Protein AF-A0A2M8NTF4-F1 (afdb_monomer)

Nearest PDB structures (foldseek):
  1q1z-assembly1_A  TM=7.539E-01  e=1.081E-11  Homo sapiens
  1aqy-assembly1_B  TM=7.525E-01  e=2.991E-11  Mus musculus
  1q22-assembly1_A  TM=7.266E-01  e=3.706E-11  Homo sapiens
  1efh-assembly1_A  TM=7.419E-01  e=2.416E-10  Homo sapiens
  1x8j-assembly1_A  TM=7.576E-01  e=1.850E-09  Spodoptera frugiperda

Radius of gyration: 22.03 Å; Cα contacts (8 Å, |Δi|>4): 361; chains: 1; bounding box: 62×45×60 Å

Structure (mmCIF, N/CA/C/O backbone):
data_AF-A0A2M8NTF4-F1
#
_entry.id   AF-A0A2M8NTF4-F1
#
loop_
_atom_site.group_PDB
_atom_site.id
_atom_site.type_symbol
_atom_site.label_atom_id
_atom_site.label_alt_id
_atom_site.label_comp_id
_atom_site.label_asym_id
_atom_site.label_entity_id
_atom_site.label_seq_id
_atom_site.pdbx_PDB_ins_code
_atom_site.Cartn_x
_atom_site.Cartn_y
_atom_site.Cartn_z
_atom_site.occupancy
_atom_site.B_iso_or_equiv
_atom_site.auth_seq_id
_atom_site.auth_comp_id
_atom_site.auth_asym_id
_atom_site.auth_atom_id
_atom_site.pdbx_PDB_model_num
ATOM 1 N N . MET A 1 1 ? 25.959 -23.981 35.519 1.00 35.56 1 MET A N 1
ATOM 2 C CA . MET A 1 1 ? 26.984 -24.874 34.927 1.00 35.56 1 MET A CA 1
ATOM 3 C C . MET A 1 1 ? 26.715 -25.180 33.443 1.00 35.56 1 MET A C 1
ATOM 5 O O . MET A 1 1 ? 27.548 -24.825 32.620 1.00 35.56 1 MET A O 1
ATOM 9 N N . PHE A 1 2 ? 25.535 -25.688 33.054 1.00 25.62 2 PHE A N 1
ATOM 10 C CA . PHE A 1 2 ? 25.173 -25.961 31.643 1.00 25.62 2 PHE A CA 1
ATOM 11 C C . PHE A 1 2 ? 25.248 -24.752 30.686 1.00 25.62 2 PHE A C 1
ATOM 13 O O . PHE A 1 2 ? 25.771 -24.867 29.583 1.00 25.62 2 PHE A O 1
ATOM 20 N N . LYS A 1 3 ? 24.796 -23.564 31.115 1.00 31.61 3 LYS A N 1
ATOM 21 C CA . LYS A 1 3 ? 24.832 -22.328 30.301 1.00 31.61 3 LYS A CA 1
ATOM 22 C C . LYS A 1 3 ? 26.265 -21.858 29.990 1.00 31.61 3 LYS A C 1
ATOM 24 O O . LYS A 1 3 ? 26.528 -21.337 28.914 1.00 31.61 3 LYS A O 1
ATOM 29 N N . TYR A 1 4 ? 27.195 -22.102 30.915 1.00 32.00 4 TYR A N 1
ATOM 30 C CA . TYR A 1 4 ? 28.613 -21.760 30.771 1.00 32.00 4 TYR A CA 1
ATOM 31 C C . TYR A 1 4 ? 29.328 -22.710 29.799 1.00 32.00 4 TYR A C 1
ATOM 33 O O . TYR A 1 4 ? 30.056 -22.265 28.914 1.00 32.00 4 TYR A O 1
ATOM 41 N N . ILE A 1 5 ? 29.047 -24.013 29.907 1.00 31.34 5 ILE A N 1
ATOM 42 C CA . ILE A 1 5 ? 29.585 -25.046 29.010 1.00 31.34 5 ILE A CA 1
ATOM 43 C C . ILE A 1 5 ? 29.051 -24.855 27.581 1.00 31.34 5 ILE A C 1
ATOM 45 O O . ILE A 1 5 ? 29.833 -24.885 26.632 1.00 31.34 5 ILE A O 1
ATOM 49 N N . ARG A 1 6 ? 27.754 -24.545 27.428 1.00 35.12 6 ARG A N 1
ATOM 50 C CA . ARG A 1 6 ? 27.132 -24.220 26.133 1.00 35.12 6 ARG A CA 1
ATOM 51 C C . ARG A 1 6 ? 27.812 -23.032 25.450 1.00 35.12 6 ARG A C 1
ATOM 53 O O . ARG A 1 6 ? 28.152 -23.119 24.278 1.00 35.12 6 ARG A O 1
ATOM 60 N N . ASN A 1 7 ? 28.056 -21.947 26.184 1.00 38.88 7 ASN A N 1
ATOM 61 C CA . ASN A 1 7 ? 28.683 -20.751 25.618 1.00 38.88 7 ASN A CA 1
ATOM 62 C C . ASN A 1 7 ? 30.157 -20.977 25.250 1.00 38.88 7 ASN A C 1
ATOM 64 O O . ASN A 1 7 ? 30.610 -20.465 24.232 1.00 38.88 7 ASN A O 1
ATOM 68 N N . ARG A 1 8 ? 30.903 -21.789 26.013 1.00 39.19 8 ARG A N 1
ATOM 69 C CA . ARG A 1 8 ? 32.277 -22.167 25.638 1.00 39.19 8 ARG A CA 1
ATOM 70 C C . ARG A 1 8 ? 32.330 -23.038 24.385 1.00 39.19 8 ARG A C 1
ATOM 72 O O . ARG A 1 8 ? 33.204 -22.821 23.555 1.00 39.19 8 ARG A O 1
ATOM 79 N N . LEU A 1 9 ? 31.402 -23.984 24.239 1.00 35.78 9 LEU A N 1
ATOM 80 C CA . LEU A 1 9 ? 31.294 -24.826 23.044 1.00 35.78 9 LEU A CA 1
ATOM 81 C C . LEU A 1 9 ? 30.924 -24.009 21.807 1.00 35.78 9 LEU A C 1
ATOM 83 O O . LEU A 1 9 ? 31.570 -24.167 20.777 1.00 35.78 9 LEU A O 1
ATOM 87 N N . ILE A 1 10 ? 29.960 -23.090 21.928 1.00 39.97 10 ILE A N 1
ATOM 88 C CA . ILE A 1 10 ? 29.599 -22.158 20.850 1.00 39.97 10 ILE A CA 1
ATOM 89 C C . ILE A 1 10 ? 30.806 -21.299 20.468 1.00 39.97 10 ILE A C 1
ATOM 91 O O . ILE A 1 10 ? 31.150 -21.235 19.296 1.00 39.97 10 ILE A O 1
ATOM 95 N N . ASN A 1 11 ? 31.510 -20.710 21.437 1.00 41.34 11 ASN A N 1
ATOM 96 C CA . ASN A 1 11 ? 32.673 -19.871 21.142 1.00 41.34 11 ASN A CA 1
ATOM 97 C C . ASN A 1 11 ? 33.829 -20.668 20.515 1.00 41.34 11 ASN A C 1
ATOM 99 O O . ASN A 1 11 ? 34.485 -20.172 19.608 1.00 41.34 11 ASN A O 1
ATOM 103 N N . ALA A 1 12 ? 34.060 -21.913 20.940 1.00 39.06 12 ALA A N 1
ATOM 104 C CA . ALA A 1 12 ? 35.083 -22.779 20.352 1.00 39.06 12 ALA A CA 1
ATOM 105 C C . ALA A 1 12 ? 34.728 -23.230 18.922 1.00 39.06 12 ALA A C 1
ATOM 107 O O . ALA A 1 12 ? 35.606 -23.274 18.059 1.00 39.06 12 ALA A O 1
ATOM 108 N N . LEU A 1 13 ? 33.448 -23.528 18.664 1.00 40.00 13 LEU A N 1
ATOM 109 C CA . LEU A 1 13 ? 32.925 -23.823 17.327 1.00 40.00 13 LEU A CA 1
ATOM 110 C C . LEU A 1 13 ? 33.032 -22.600 16.414 1.00 40.00 13 LEU A C 1
ATOM 112 O O . LEU A 1 13 ? 33.540 -22.728 15.306 1.00 40.00 13 LEU A O 1
ATOM 116 N N . MET A 1 14 ? 32.656 -21.415 16.901 1.00 39.22 14 MET A N 1
ATOM 117 C CA . MET A 1 14 ? 32.752 -20.159 16.152 1.00 39.22 14 MET A CA 1
ATOM 118 C C . MET A 1 14 ? 34.205 -19.789 15.844 1.00 39.22 14 MET A C 1
ATOM 120 O O . MET A 1 14 ? 34.503 -19.441 14.709 1.00 39.22 14 MET A O 1
ATOM 124 N N . SER A 1 15 ? 35.141 -19.941 16.787 1.00 43.56 15 SER A N 1
ATOM 125 C CA . SER A 1 15 ? 36.564 -19.682 16.520 1.00 43.56 15 SER A CA 1
ATOM 126 C C . SER A 1 15 ? 37.157 -20.637 15.479 1.00 43.56 15 SER A C 1
ATOM 128 O O . SER A 1 15 ? 37.951 -20.207 14.644 1.00 43.56 15 SER A O 1
ATOM 130 N N . ARG A 1 16 ? 36.761 -21.920 15.479 1.00 42.94 16 ARG A N 1
ATOM 131 C CA . ARG A 1 16 ? 37.173 -22.881 14.438 1.00 42.94 16 ARG A CA 1
ATOM 132 C C . ARG A 1 16 ? 36.553 -22.566 13.077 1.00 42.94 16 ARG A C 1
ATOM 134 O O . ARG A 1 16 ? 37.252 -22.659 12.073 1.00 42.94 16 ARG A O 1
ATOM 141 N N . LEU A 1 17 ? 35.288 -22.146 13.051 1.00 43.56 17 LEU A N 1
ATOM 142 C CA . LEU A 1 17 ? 34.593 -21.721 11.835 1.00 43.56 17 LEU A CA 1
ATOM 143 C C . LEU A 1 17 ? 35.261 -20.473 11.230 1.00 43.56 17 LEU A C 1
ATOM 145 O O . LEU A 1 17 ? 35.574 -20.451 10.044 1.00 43.56 17 LEU A O 1
ATOM 149 N N . MET A 1 18 ? 35.583 -19.477 12.058 1.00 42.75 18 MET A N 1
ATOM 150 C CA . MET A 1 18 ? 36.261 -18.245 11.633 1.00 42.75 18 MET A CA 1
ATOM 151 C C . MET A 1 18 ? 37.675 -18.515 11.102 1.00 42.75 18 MET A C 1
ATOM 153 O O . MET A 1 18 ? 38.077 -17.921 10.108 1.00 42.75 18 MET A O 1
ATOM 157 N N . LEU A 1 19 ? 38.415 -19.459 11.697 1.00 47.25 19 LEU A N 1
ATOM 158 C CA . LEU A 1 19 ? 39.717 -19.894 11.175 1.00 47.25 19 LEU A CA 1
ATOM 159 C C . LEU A 1 19 ? 39.606 -20.590 9.809 1.00 47.25 19 LEU A C 1
ATOM 161 O O . LEU A 1 19 ? 40.499 -20.425 8.984 1.00 47.25 19 LEU A O 1
ATOM 165 N N . SER A 1 20 ? 38.517 -21.324 9.552 1.00 46.97 20 SER A N 1
ATOM 166 C CA . SER A 1 20 ? 38.272 -21.973 8.253 1.00 46.97 20 SER A CA 1
ATOM 167 C C . SER A 1 20 ? 37.793 -21.016 7.154 1.00 46.97 20 SER A C 1
ATOM 169 O O . SER A 1 20 ? 37.967 -21.307 5.977 1.00 46.97 20 SER A O 1
ATOM 171 N N . LEU A 1 21 ? 37.221 -19.868 7.534 1.00 44.69 21 LEU A N 1
ATOM 172 C CA . LEU A 1 21 ? 36.667 -18.863 6.615 1.00 44.69 21 LEU A CA 1
ATOM 173 C C . LEU A 1 21 ? 37.609 -17.687 6.355 1.00 44.69 21 LEU A C 1
ATOM 175 O O . LEU A 1 21 ? 37.403 -16.939 5.403 1.00 44.69 21 LEU A O 1
ATOM 179 N N . LYS A 1 22 ? 38.649 -17.531 7.178 1.00 49.78 22 LYS A N 1
ATOM 180 C CA . LYS A 1 22 ? 39.664 -16.487 7.027 1.00 49.78 22 LYS A CA 1
ATOM 181 C C . LYS A 1 22 ? 40.320 -16.460 5.633 1.00 49.78 22 LYS A C 1
ATOM 183 O O . LYS A 1 22 ? 40.404 -15.370 5.082 1.00 49.78 22 LYS A O 1
ATOM 188 N N . PRO A 1 23 ? 40.673 -17.603 5.005 1.00 47.22 23 PRO A N 1
ATOM 189 C CA . PRO A 1 23 ? 41.206 -17.599 3.640 1.00 47.22 23 PRO A CA 1
ATOM 190 C C . PRO A 1 23 ? 40.219 -17.003 2.625 1.00 47.22 23 PRO A C 1
ATOM 192 O O . PRO A 1 23 ? 40.599 -16.186 1.801 1.00 47.22 23 PRO A O 1
ATOM 195 N N . ILE A 1 24 ? 38.926 -17.318 2.759 1.00 48.09 24 ILE A N 1
ATOM 196 C CA . ILE A 1 24 ? 37.862 -16.801 1.883 1.00 48.09 24 ILE A CA 1
ATOM 197 C C . ILE A 1 24 ? 37.657 -15.292 2.098 1.00 48.09 24 ILE A C 1
ATOM 199 O O . ILE A 1 24 ? 37.406 -14.556 1.148 1.00 48.09 24 ILE A O 1
ATOM 203 N N . GLN A 1 25 ? 37.769 -14.803 3.337 1.00 50.75 25 GLN A N 1
ATOM 204 C CA . GLN A 1 25 ? 37.703 -13.366 3.632 1.00 50.75 25 GLN A CA 1
ATOM 205 C C . GLN A 1 25 ? 38.900 -12.593 3.074 1.00 50.75 25 GLN A C 1
ATOM 207 O O . GLN A 1 25 ? 38.715 -11.490 2.551 1.00 50.75 25 GLN A O 1
ATOM 212 N N . ASP A 1 26 ? 40.097 -13.164 3.176 1.00 51.88 26 ASP A N 1
ATOM 213 C CA . ASP A 1 26 ? 41.322 -12.568 2.649 1.00 51.88 26 ASP A CA 1
ATOM 214 C C . ASP A 1 26 ? 41.291 -12.556 1.102 1.00 51.88 26 ASP A C 1
ATOM 216 O O . ASP A 1 26 ? 41.628 -11.541 0.487 1.00 51.88 26 ASP A O 1
ATOM 220 N N . ASP A 1 27 ? 40.744 -13.603 0.471 1.00 49.78 27 ASP A N 1
ATOM 221 C CA . ASP A 1 27 ? 40.521 -13.682 -0.981 1.00 49.78 27 ASP A CA 1
ATOM 222 C C . ASP A 1 27 ? 39.458 -12.682 -1.469 1.00 49.78 27 ASP A C 1
ATOM 224 O O . ASP A 1 27 ? 39.686 -11.953 -2.430 1.00 49.78 27 ASP A O 1
ATOM 228 N N . ILE A 1 28 ? 38.318 -12.546 -0.782 1.00 48.94 28 ILE A N 1
ATOM 229 C CA . ILE A 1 28 ? 37.290 -11.545 -1.135 1.00 48.94 28 ILE A CA 1
ATOM 230 C C . ILE A 1 28 ? 37.827 -10.116 -0.966 1.00 48.94 28 ILE A C 1
ATOM 232 O O . ILE A 1 28 ? 37.495 -9.223 -1.749 1.00 48.94 28 ILE A O 1
ATOM 236 N N . SER A 1 29 ? 38.649 -9.883 0.058 1.00 52.41 29 SER A N 1
ATOM 237 C CA . SER A 1 29 ? 39.253 -8.572 0.311 1.00 52.41 29 SER A CA 1
ATOM 238 C C . SER A 1 29 ? 40.319 -8.230 -0.732 1.00 52.41 29 SER A C 1
ATOM 240 O O . SER A 1 29 ? 40.380 -7.081 -1.170 1.00 52.41 29 SER A O 1
ATOM 242 N N . SER A 1 30 ? 41.102 -9.215 -1.188 1.00 51.56 30 SER A N 1
ATOM 243 C CA . SER A 1 30 ? 42.078 -9.031 -2.269 1.00 51.56 30 SER A CA 1
ATOM 244 C C . SER A 1 30 ? 41.407 -8.826 -3.637 1.00 51.56 30 SER A C 1
ATOM 246 O O . SER A 1 30 ? 41.793 -7.918 -4.372 1.00 51.56 30 SER A O 1
ATOM 248 N N . LEU A 1 31 ? 40.324 -9.554 -3.933 1.00 45.16 31 LEU A N 1
ATOM 249 C CA . LEU A 1 31 ? 39.529 -9.393 -5.160 1.00 45.16 31 LEU A CA 1
ATOM 250 C C . LEU A 1 31 ? 38.829 -8.025 -5.239 1.00 45.16 31 LEU A C 1
ATOM 252 O O . LEU A 1 31 ? 38.760 -7.423 -6.310 1.00 45.16 31 LEU A O 1
ATOM 256 N N . LYS A 1 32 ? 38.361 -7.488 -4.102 1.00 48.78 32 LYS A N 1
ATOM 257 C CA . LYS A 1 32 ? 37.828 -6.115 -4.018 1.00 48.78 32 LYS A CA 1
ATOM 258 C C . LYS A 1 32 ? 38.906 -5.051 -4.229 1.00 48.78 32 LYS A C 1
ATOM 260 O O . LYS A 1 32 ? 38.627 -4.029 -4.851 1.00 48.78 32 LYS A O 1
ATOM 265 N N . ALA A 1 33 ? 40.114 -5.275 -3.710 1.00 52.03 33 ALA A N 1
ATOM 266 C CA . ALA A 1 33 ? 41.222 -4.330 -3.836 1.00 52.03 33 ALA A CA 1
ATOM 267 C C . ALA A 1 33 ? 41.738 -4.209 -5.283 1.00 52.03 33 ALA A C 1
ATOM 269 O O . ALA A 1 33 ? 42.180 -3.133 -5.678 1.00 52.03 33 ALA A O 1
ATOM 270 N N . ASN A 1 34 ? 41.617 -5.274 -6.084 1.00 44.81 34 ASN A N 1
ATOM 271 C CA . ASN A 1 34 ? 42.097 -5.317 -7.469 1.00 44.81 34 ASN A CA 1
ATOM 272 C C . ASN A 1 34 ? 41.058 -4.886 -8.529 1.00 44.81 34 ASN A C 1
ATOM 274 O O . ASN A 1 34 ? 41.343 -4.988 -9.717 1.00 44.81 34 ASN A O 1
ATOM 278 N N . GLN A 1 35 ? 39.868 -4.402 -8.139 1.00 49.84 35 GLN A N 1
ATOM 279 C CA . GLN A 1 35 ? 38.757 -4.039 -9.050 1.00 49.84 35 GLN A CA 1
ATOM 280 C C . GLN A 1 35 ? 38.282 -5.167 -9.996 1.00 49.84 35 GLN A C 1
ATOM 282 O O . GLN A 1 35 ? 37.538 -4.904 -10.940 1.00 49.84 35 GLN A O 1
ATOM 287 N N . GLU A 1 36 ? 38.659 -6.425 -9.752 1.00 45.41 36 GLU A N 1
ATOM 288 C CA . GLU A 1 36 ? 38.372 -7.535 -10.674 1.00 45.41 36 GLU A CA 1
ATOM 289 C C . GLU A 1 36 ? 36.915 -8.025 -10.612 1.00 45.41 36 GLU A C 1
ATOM 291 O O . GLU A 1 36 ? 36.443 -8.646 -11.563 1.00 45.41 36 GLU A O 1
ATOM 296 N N . LEU A 1 37 ? 36.175 -7.724 -9.535 1.00 44.34 37 LEU A N 1
ATOM 297 C CA . LEU A 1 37 ? 34.760 -8.085 -9.391 1.00 44.34 37 LEU A CA 1
ATOM 298 C C . LEU A 1 37 ? 33.938 -6.923 -8.819 1.00 44.34 37 LEU A C 1
ATOM 300 O O . LEU A 1 37 ? 34.262 -6.367 -7.766 1.00 44.34 37 LEU A O 1
ATOM 304 N N . ASN A 1 38 ? 32.836 -6.575 -9.487 1.00 51.84 38 ASN A N 1
ATOM 305 C CA . ASN A 1 38 ? 31.887 -5.582 -8.980 1.00 51.84 38 ASN A CA 1
ATOM 306 C C . ASN A 1 38 ? 30.981 -6.184 -7.880 1.00 51.84 38 ASN A C 1
ATOM 308 O O . ASN A 1 38 ? 30.892 -7.404 -7.716 1.00 51.84 38 ASN A O 1
ATOM 312 N N . GLN A 1 39 ? 30.292 -5.333 -7.105 1.00 46.09 39 GLN A N 1
ATOM 313 C CA . GLN A 1 39 ? 29.414 -5.780 -6.007 1.00 46.09 39 GLN A CA 1
ATOM 314 C C . GLN A 1 39 ? 28.398 -6.851 -6.442 1.00 46.09 39 GLN A C 1
ATOM 316 O O . GLN A 1 39 ? 28.094 -7.749 -5.660 1.00 46.09 39 GLN A O 1
ATOM 321 N N . ILE A 1 40 ? 27.913 -6.789 -7.685 1.00 43.91 40 ILE A N 1
ATOM 322 C CA . ILE A 1 40 ? 26.926 -7.725 -8.233 1.00 43.91 40 ILE A CA 1
ATOM 323 C C . ILE A 1 40 ? 27.540 -9.118 -8.415 1.00 43.91 40 ILE A C 1
ATOM 325 O O . ILE A 1 40 ? 26.928 -10.109 -8.022 1.00 43.91 40 ILE A O 1
ATOM 329 N N . GLN A 1 41 ? 28.766 -9.206 -8.930 1.00 45.47 41 GLN A N 1
ATOM 330 C CA . GLN A 1 41 ? 29.467 -10.481 -9.095 1.00 45.47 41 GLN A CA 1
ATOM 331 C C . GLN A 1 41 ? 29.812 -11.121 -7.744 1.00 45.47 41 GLN A C 1
ATOM 333 O O . GLN A 1 41 ? 29.691 -12.332 -7.588 1.00 45.47 41 GLN A O 1
ATOM 338 N N . ILE A 1 42 ? 30.151 -10.312 -6.735 1.00 48.56 42 ILE A N 1
ATOM 339 C CA . ILE A 1 42 ? 30.371 -10.790 -5.361 1.00 48.56 42 ILE A CA 1
ATOM 340 C C . ILE A 1 42 ? 29.069 -11.343 -4.764 1.00 4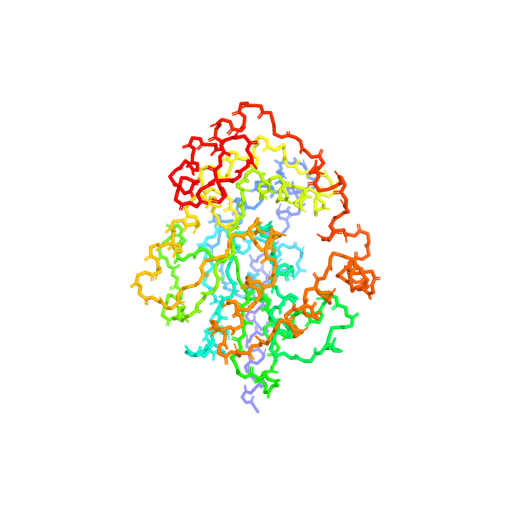8.56 42 ILE A C 1
ATOM 342 O O . ILE A 1 42 ? 29.086 -12.400 -4.138 1.00 48.56 42 ILE A O 1
ATOM 346 N N . ILE A 1 43 ? 27.933 -10.676 -4.991 1.00 46.25 43 ILE A N 1
ATOM 347 C CA . ILE A 1 43 ? 26.614 -11.149 -4.542 1.00 46.25 43 ILE A CA 1
ATOM 348 C C . ILE A 1 43 ? 26.242 -12.471 -5.226 1.00 46.25 43 ILE A C 1
ATOM 350 O O . ILE A 1 43 ? 25.810 -13.396 -4.542 1.00 46.25 43 ILE A O 1
ATOM 354 N N . GLN A 1 44 ? 26.468 -12.602 -6.535 1.00 44.50 44 GLN A N 1
ATOM 355 C CA . GLN A 1 44 ? 26.221 -13.846 -7.277 1.00 44.50 44 GLN A CA 1
ATOM 356 C C . GLN A 1 44 ? 27.105 -15.001 -6.785 1.00 44.50 44 GLN A C 1
ATOM 358 O O . GLN A 1 44 ? 26.636 -16.130 -6.644 1.00 44.50 44 GLN A O 1
ATOM 363 N N . MET A 1 45 ? 28.368 -14.716 -6.455 1.00 46.44 45 MET A N 1
ATOM 364 C CA . MET A 1 45 ? 29.286 -15.705 -5.888 1.00 46.44 45 MET A CA 1
ATOM 365 C C . MET A 1 45 ? 28.834 -16.150 -4.489 1.00 46.44 45 MET A C 1
ATOM 367 O O . MET A 1 45 ? 28.789 -17.342 -4.198 1.00 46.44 45 MET A O 1
ATOM 371 N N . LEU A 1 46 ? 28.411 -15.206 -3.641 1.00 47.75 46 LEU A N 1
ATOM 372 C CA . LEU A 1 46 ? 27.862 -15.497 -2.312 1.00 47.75 46 LEU A CA 1
ATOM 373 C C . LEU A 1 46 ? 26.536 -16.276 -2.382 1.00 47.75 46 LEU A C 1
ATOM 375 O O . LEU A 1 46 ? 26.301 -17.139 -1.538 1.00 47.75 46 LEU A O 1
ATOM 379 N N . GLN A 1 47 ? 25.699 -16.028 -3.394 1.00 47.88 47 GLN A N 1
ATOM 380 C CA . GLN A 1 47 ? 24.481 -16.803 -3.662 1.00 47.88 47 GLN A CA 1
ATOM 381 C C . GLN A 1 47 ? 24.805 -18.253 -4.039 1.00 47.88 47 GLN A C 1
ATOM 383 O O . GLN A 1 47 ? 24.230 -19.165 -3.450 1.00 47.88 47 GLN A O 1
ATOM 388 N N . ALA A 1 48 ? 25.774 -18.479 -4.931 1.00 45.53 48 ALA A N 1
ATOM 389 C CA . ALA A 1 48 ? 26.223 -19.827 -5.295 1.00 45.53 48 ALA A CA 1
ATOM 390 C C . ALA A 1 48 ? 26.843 -20.591 -4.106 1.00 45.53 48 ALA A C 1
ATOM 392 O O . ALA A 1 48 ? 26.771 -21.814 -4.037 1.00 45.53 48 ALA A O 1
ATOM 393 N N . MET A 1 49 ? 27.425 -19.871 -3.142 1.00 42.00 49 MET A N 1
ATOM 394 C CA . MET A 1 49 ? 27.994 -20.454 -1.923 1.00 42.00 49 MET A CA 1
ATOM 395 C C . MET A 1 49 ? 26.972 -20.638 -0.790 1.00 42.00 49 MET A C 1
ATOM 397 O O . MET A 1 49 ? 27.273 -21.330 0.182 1.00 42.00 49 MET A O 1
ATOM 401 N N . SER A 1 50 ? 25.775 -20.046 -0.885 1.00 45.19 50 SER A N 1
ATOM 402 C CA . SER A 1 50 ? 24.771 -20.057 0.192 1.00 45.19 50 SER A CA 1
ATOM 403 C C . SER A 1 50 ? 24.241 -21.457 0.529 1.00 45.19 50 SER A C 1
ATOM 405 O O . SER A 1 50 ? 23.901 -21.709 1.682 1.00 45.19 50 SER A O 1
ATOM 407 N N . GLU A 1 51 ? 24.300 -22.399 -0.418 1.00 39.84 51 GLU A N 1
ATOM 408 C CA . GLU A 1 51 ? 23.979 -23.819 -0.201 1.00 39.84 51 GLU A CA 1
ATOM 409 C C . GLU A 1 51 ? 24.982 -24.538 0.726 1.00 39.84 51 GLU A C 1
ATOM 411 O O . GLU A 1 51 ? 24.687 -25.604 1.265 1.00 39.84 51 GLU A O 1
ATOM 416 N N . TYR A 1 52 ? 26.159 -23.943 0.959 1.00 39.97 52 TYR A N 1
ATOM 417 C CA . TYR A 1 52 ? 27.262 -24.537 1.722 1.00 39.97 52 TYR A CA 1
ATOM 418 C C . TYR A 1 52 ? 27.578 -23.795 3.034 1.00 39.97 52 TYR A C 1
ATOM 420 O O . TYR A 1 52 ? 28.476 -24.207 3.774 1.00 39.97 52 TYR A O 1
ATOM 428 N N . ILE A 1 53 ? 26.864 -22.706 3.352 1.00 43.25 53 ILE A N 1
ATOM 429 C CA . ILE A 1 53 ? 27.158 -21.837 4.503 1.00 43.25 53 ILE A CA 1
ATOM 430 C C . ILE A 1 53 ? 26.142 -22.050 5.635 1.00 43.25 53 ILE A C 1
ATOM 432 O O . ILE A 1 53 ? 24.931 -21.973 5.458 1.00 43.25 53 ILE A O 1
ATOM 436 N N . HIS A 1 54 ? 26.650 -22.267 6.851 1.00 43.00 54 HIS A N 1
ATOM 437 C CA . HIS A 1 54 ? 25.834 -22.457 8.051 1.00 43.00 54 HIS A CA 1
ATOM 438 C C . HIS A 1 54 ? 25.010 -21.185 8.397 1.00 43.00 54 HIS A C 1
ATOM 440 O O . HIS A 1 54 ? 25.587 -20.092 8.431 1.00 43.00 54 HIS A O 1
ATOM 446 N N . PRO A 1 55 ? 23.718 -21.293 8.784 1.00 42.16 55 PRO A N 1
ATOM 447 C CA . PRO A 1 55 ? 22.793 -20.161 9.009 1.00 42.16 55 PRO A CA 1
ATOM 448 C C . PRO A 1 55 ? 23.280 -19.044 9.948 1.00 42.16 55 PRO A C 1
ATOM 450 O O . PRO A 1 55 ? 22.850 -17.899 9.860 1.00 42.16 55 PRO A O 1
ATOM 453 N N . ALA A 1 56 ? 24.203 -19.355 10.857 1.00 38.78 56 ALA A N 1
ATOM 454 C CA . ALA A 1 56 ? 24.773 -18.388 11.795 1.00 38.78 56 ALA A CA 1
ATOM 455 C C . ALA A 1 56 ? 25.714 -17.352 11.140 1.00 38.78 56 ALA A C 1
ATOM 457 O O . ALA A 1 56 ? 25.874 -16.261 11.683 1.00 38.78 56 ALA A O 1
ATOM 458 N N . LEU A 1 57 ? 26.320 -17.669 9.988 1.00 38.69 57 LEU A N 1
ATOM 459 C CA . LEU A 1 57 ? 27.178 -16.742 9.236 1.00 38.69 57 LEU A CA 1
ATOM 460 C C . LEU A 1 57 ? 26.362 -15.759 8.396 1.00 38.69 57 LEU A C 1
ATOM 462 O O . LEU A 1 57 ? 26.743 -14.597 8.284 1.00 38.69 57 LEU A O 1
ATOM 466 N N . LEU A 1 58 ? 25.202 -16.190 7.890 1.00 40.56 58 LEU A N 1
ATOM 467 C CA . LEU A 1 58 ? 24.248 -15.346 7.160 1.00 40.56 58 LEU A CA 1
ATOM 468 C C . LEU A 1 58 ? 23.828 -14.110 7.978 1.00 40.56 58 LEU A C 1
ATOM 470 O O . LEU A 1 58 ? 23.769 -13.009 7.438 1.00 40.56 58 LEU A O 1
ATOM 474 N N . ASN A 1 59 ? 23.663 -14.253 9.297 1.00 39.44 59 ASN A N 1
ATOM 475 C CA . ASN A 1 59 ? 23.332 -13.136 10.191 1.00 39.44 59 ASN A CA 1
ATOM 476 C C . ASN A 1 59 ? 24.468 -12.113 10.384 1.00 39.44 59 ASN A C 1
ATOM 478 O O . ASN A 1 59 ? 24.193 -10.957 10.702 1.00 39.44 59 ASN A O 1
ATOM 482 N N . GLN A 1 60 ? 25.739 -12.492 10.202 1.00 37.62 60 GLN A N 1
ATOM 483 C CA . GLN A 1 60 ? 26.847 -11.530 10.266 1.00 37.62 60 GLN A CA 1
ATOM 484 C C . GLN A 1 60 ? 26.952 -10.677 8.994 1.00 37.62 60 GLN A C 1
ATOM 486 O O . GLN A 1 60 ? 27.362 -9.521 9.089 1.00 37.62 60 GLN A O 1
ATOM 491 N N . PHE A 1 61 ? 26.526 -11.192 7.835 1.00 36.78 61 PHE A N 1
ATOM 492 C CA . PHE A 1 61 ? 26.477 -10.420 6.589 1.00 36.78 61 PHE A CA 1
ATOM 493 C C . PHE A 1 61 ? 25.383 -9.340 6.612 1.00 36.78 61 PHE A C 1
ATOM 495 O O . PHE A 1 61 ? 25.615 -8.232 6.128 1.00 36.78 61 PHE A O 1
ATOM 502 N N . SER A 1 62 ? 24.244 -9.598 7.264 1.00 37.34 62 SER A N 1
ATOM 503 C CA . SER A 1 62 ? 23.173 -8.605 7.456 1.00 37.34 62 SER A CA 1
ATOM 504 C C . SER A 1 62 ? 23.641 -7.350 8.210 1.00 37.34 62 SER A C 1
ATOM 506 O O . SER A 1 62 ? 23.213 -6.244 7.888 1.00 37.34 62 SER A O 1
ATOM 508 N N . ASN A 1 63 ? 24.591 -7.494 9.143 1.00 35.66 63 ASN A N 1
ATOM 509 C CA . ASN A 1 63 ? 25.142 -6.384 9.933 1.00 35.66 63 ASN A CA 1
ATOM 510 C C . ASN A 1 63 ? 26.155 -5.503 9.173 1.00 35.66 63 ASN A C 1
ATOM 512 O O . ASN A 1 63 ? 26.563 -4.469 9.696 1.00 35.66 63 ASN A O 1
ATOM 516 N N . MET A 1 64 ? 26.557 -5.873 7.950 1.00 33.72 64 MET A N 1
ATOM 517 C CA . MET A 1 64 ? 27.471 -5.087 7.102 1.00 33.72 64 MET A CA 1
ATOM 518 C C . MET A 1 64 ? 26.741 -4.198 6.076 1.00 33.72 64 MET A C 1
ATOM 520 O O . MET A 1 64 ? 27.337 -3.781 5.088 1.00 33.72 64 MET A O 1
ATOM 524 N N . GLY A 1 65 ? 25.445 -3.925 6.271 1.00 33.19 65 GLY A N 1
ATOM 525 C CA . GLY A 1 65 ? 24.641 -3.129 5.331 1.00 33.19 65 GLY A CA 1
ATOM 526 C C . GLY A 1 65 ? 24.104 -3.918 4.129 1.00 33.19 65 GLY A C 1
ATOM 527 O O . GLY A 1 65 ? 23.483 -3.340 3.243 1.00 33.19 65 GLY A O 1
ATOM 528 N N . LEU A 1 66 ? 24.274 -5.245 4.116 1.00 34.53 66 LEU A N 1
ATOM 529 C CA . LEU A 1 66 ? 23.732 -6.157 3.098 1.00 34.53 66 LEU A CA 1
ATOM 530 C C . LEU A 1 66 ? 22.339 -6.708 3.458 1.00 34.53 66 LEU A C 1
ATOM 532 O O . LEU A 1 66 ? 21.868 -7.646 2.822 1.00 34.53 66 LEU A O 1
ATOM 536 N N . GLY A 1 67 ? 21.648 -6.127 4.446 1.00 33.94 67 GLY A N 1
ATOM 537 C CA . GLY A 1 67 ? 20.323 -6.574 4.908 1.00 33.94 67 GLY A CA 1
ATOM 538 C C . GLY A 1 67 ? 19.223 -6.609 3.833 1.00 33.94 67 GLY A C 1
ATOM 539 O O . GLY A 1 67 ? 18.199 -7.244 4.040 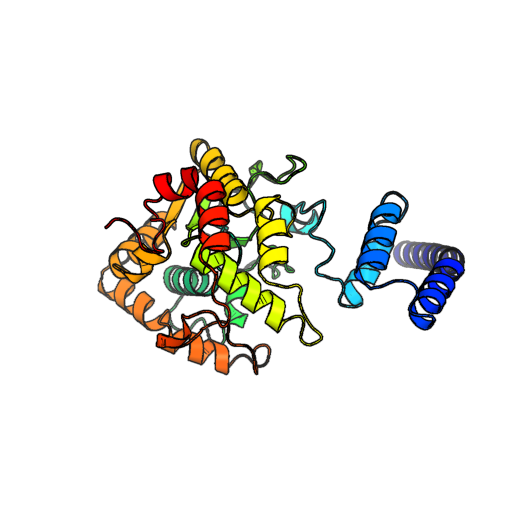1.00 33.94 67 GLY A O 1
ATOM 540 N N . LYS A 1 68 ? 19.439 -6.002 2.657 1.00 37.84 68 LYS A N 1
ATOM 541 C CA . LYS A 1 68 ? 18.531 -6.113 1.499 1.00 37.84 68 LYS A CA 1
ATOM 542 C C . LYS A 1 68 ? 18.717 -7.402 0.677 1.00 37.84 68 LYS A C 1
ATOM 544 O O . LYS A 1 68 ? 17.826 -7.768 -0.083 1.00 37.84 68 LYS A O 1
ATOM 549 N N . ALA A 1 69 ? 19.835 -8.118 0.831 1.00 32.69 69 ALA A N 1
ATOM 550 C CA . ALA A 1 69 ? 20.149 -9.321 0.048 1.00 32.69 69 ALA A CA 1
ATOM 551 C C . ALA A 1 69 ? 19.376 -10.580 0.494 1.00 32.69 69 ALA A C 1
ATOM 553 O O . ALA A 1 69 ? 19.417 -11.597 -0.195 1.00 32.69 69 ALA A O 1
ATOM 554 N N . GLN A 1 70 ? 18.638 -10.518 1.609 1.00 36.84 70 GLN A N 1
ATOM 555 C CA . GLN A 1 70 ? 17.834 -11.639 2.114 1.00 36.84 70 GLN A CA 1
ATOM 556 C C . GLN A 1 70 ? 16.568 -11.925 1.283 1.00 36.84 70 GLN A C 1
ATOM 558 O O . GLN A 1 70 ? 15.946 -12.965 1.460 1.00 36.84 70 GLN A O 1
ATOM 563 N N . HIS A 1 71 ? 16.192 -11.053 0.343 1.00 42.38 71 HIS A N 1
ATOM 564 C CA . HIS A 1 71 ? 14.894 -11.138 -0.336 1.00 42.38 71 HIS A CA 1
ATOM 565 C C . HIS A 1 71 ? 14.909 -11.802 -1.726 1.00 42.38 71 HIS A C 1
ATOM 567 O O . HIS A 1 71 ? 13.885 -11.814 -2.397 1.00 42.38 71 HIS A O 1
ATOM 573 N N . MET A 1 72 ? 16.027 -12.376 -2.185 1.00 33.12 72 MET A N 1
ATOM 574 C CA . MET A 1 72 ? 16.123 -12.964 -3.538 1.00 33.12 72 MET A CA 1
ATOM 575 C C . MET A 1 72 ? 16.136 -14.501 -3.580 1.00 33.12 72 MET A C 1
ATOM 577 O O . MET A 1 72 ? 16.782 -15.089 -4.444 1.00 33.12 72 MET A O 1
ATOM 581 N N . GLY A 1 73 ? 15.400 -15.176 -2.693 1.00 32.62 73 GLY A N 1
ATOM 582 C CA . GLY A 1 73 ? 15.265 -16.6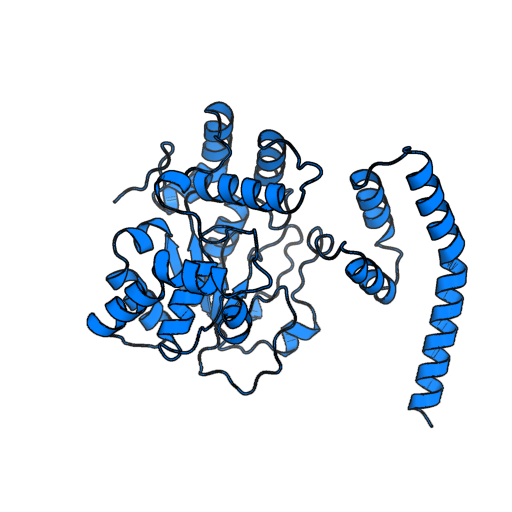35 -2.801 1.00 32.62 73 GLY A CA 1
ATOM 583 C C . GLY A 1 73 ? 14.331 -17.296 -1.798 1.00 32.62 73 GLY A C 1
ATOM 584 O O . GLY A 1 73 ? 13.641 -18.239 -2.161 1.00 32.62 73 GLY A O 1
ATOM 585 N N . GLU A 1 74 ? 14.243 -16.775 -0.577 1.00 35.88 74 GLU A N 1
ATOM 586 C CA . GLU A 1 74 ? 13.341 -17.296 0.449 1.00 35.88 74 GLU A CA 1
ATOM 587 C C . GLU A 1 74 ? 12.917 -16.159 1.377 1.00 35.88 74 GLU A C 1
ATOM 589 O O . GLU A 1 74 ? 13.580 -15.878 2.370 1.00 35.88 74 GLU A O 1
ATOM 594 N N . VAL A 1 75 ? 11.782 -15.515 1.099 1.00 41.44 75 VAL A N 1
ATOM 595 C CA . VAL A 1 75 ? 11.079 -14.797 2.169 1.00 41.44 75 VAL A CA 1
ATOM 596 C C . VAL A 1 75 ? 10.045 -15.737 2.765 1.00 41.44 75 VAL A C 1
ATOM 598 O O . VAL A 1 75 ? 8.841 -15.681 2.523 1.00 41.44 75 VAL A O 1
ATOM 601 N N . VAL A 1 76 ? 10.557 -16.668 3.560 1.00 46.41 76 VAL A N 1
ATOM 602 C CA . VAL A 1 76 ? 9.774 -17.274 4.628 1.00 46.41 76 VAL A CA 1
ATOM 603 C C . VAL A 1 76 ? 9.728 -16.194 5.703 1.00 46.41 76 VAL A C 1
ATOM 605 O O . VAL A 1 76 ? 10.788 -15.811 6.195 1.00 46.41 76 VAL A O 1
ATOM 608 N N . ILE A 1 77 ? 8.539 -15.667 6.046 1.00 50.59 77 ILE A N 1
ATOM 609 C CA . ILE A 1 77 ? 8.336 -14.902 7.296 1.00 50.59 77 ILE A CA 1
ATOM 610 C C . ILE A 1 77 ? 9.209 -15.585 8.342 1.00 50.59 77 ILE A C 1
ATOM 612 O O . ILE A 1 77 ? 8.992 -16.779 8.570 1.00 50.59 77 ILE A O 1
ATOM 616 N N . SER A 1 78 ? 10.228 -14.892 8.873 1.00 47.97 78 SER A N 1
ATOM 617 C CA . SER A 1 78 ? 11.232 -15.528 9.733 1.00 47.97 78 SER A CA 1
ATOM 618 C C . SER A 1 78 ? 10.526 -16.473 10.705 1.00 47.97 78 SER A C 1
ATOM 620 O O . SER A 1 78 ? 9.496 -16.085 11.267 1.00 47.97 78 SER A O 1
ATOM 622 N N . PRO A 1 79 ? 11.016 -17.701 10.940 1.00 48.12 79 PRO A N 1
ATOM 623 C CA . PRO A 1 79 ? 10.368 -18.640 11.858 1.00 48.12 79 PRO A CA 1
ATOM 624 C C . PRO A 1 79 ? 10.078 -18.048 13.251 1.00 48.12 79 PRO A C 1
ATOM 626 O O . PRO A 1 79 ? 9.212 -18.540 13.974 1.00 48.12 79 PRO A O 1
ATOM 629 N N . ASN A 1 80 ? 10.786 -16.977 13.627 1.00 49.69 80 ASN A N 1
ATOM 630 C CA . ASN A 1 80 ? 10.540 -16.198 14.840 1.00 49.69 80 ASN A CA 1
ATOM 631 C C . ASN A 1 80 ? 9.295 -15.295 14.763 1.00 49.69 80 ASN A C 1
ATOM 633 O O . ASN A 1 80 ? 8.648 -15.087 15.788 1.00 49.69 80 ASN A O 1
ATOM 637 N N . TYR A 1 81 ? 8.944 -14.787 13.582 1.00 58.03 81 TYR A N 1
ATOM 638 C CA . TYR A 1 81 ? 7.753 -13.973 13.329 1.00 58.03 81 TYR A CA 1
ATOM 639 C C . TYR A 1 81 ? 6.502 -14.844 13.185 1.00 58.03 81 TYR A C 1
ATOM 641 O O . TYR A 1 81 ? 5.476 -14.511 13.766 1.00 58.03 81 TYR A O 1
ATOM 649 N N . ALA A 1 82 ? 6.586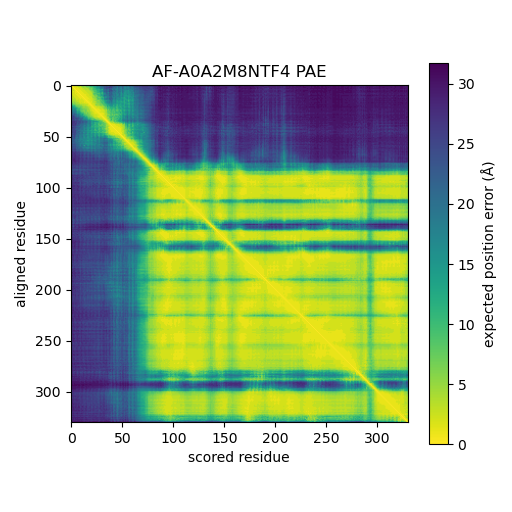 -16.009 12.526 1.00 59.50 82 ALA A N 1
ATOM 650 C CA . ALA A 1 82 ? 5.443 -16.924 12.373 1.00 59.50 82 ALA A CA 1
ATOM 651 C C . ALA A 1 82 ? 4.836 -17.363 13.721 1.00 59.50 82 ALA A C 1
ATOM 653 O O . ALA A 1 82 ? 3.630 -17.559 13.827 1.00 59.50 82 ALA A O 1
ATOM 654 N N . LYS A 1 83 ? 5.664 -17.461 14.771 1.00 61.91 83 LYS A N 1
ATOM 655 C CA . LYS A 1 83 ? 5.229 -17.781 16.143 1.00 61.91 83 LYS A CA 1
ATOM 656 C C . LYS A 1 83 ? 4.501 -16.636 16.857 1.00 61.91 83 LYS A C 1
ATOM 658 O O . LYS A 1 83 ? 3.912 -16.875 17.904 1.00 61.91 83 LYS A O 1
ATOM 663 N N . GLN A 1 84 ? 4.589 -15.412 16.339 1.00 70.00 84 GLN A N 1
ATOM 664 C CA . GLN A 1 84 ? 3.976 -14.207 16.912 1.00 70.00 84 GLN A CA 1
ATOM 665 C C . GLN A 1 84 ? 2.701 -13.785 16.170 1.00 70.00 84 GLN A C 1
ATOM 667 O O . GLN A 1 84 ? 1.995 -12.889 16.639 1.00 70.00 84 GLN A O 1
ATOM 672 N N . LEU A 1 85 ? 2.412 -14.412 15.026 1.00 77.38 85 LEU A N 1
ATOM 673 C CA . LEU A 1 85 ? 1.209 -14.174 14.237 1.00 77.38 85 LEU A CA 1
ATOM 674 C C . LEU A 1 85 ? -0.001 -14.856 14.883 1.00 77.38 85 LEU A C 1
ATOM 676 O O . LEU A 1 85 ? 0.086 -15.984 15.369 1.00 77.38 85 LEU A O 1
ATOM 680 N N . HIS A 1 86 ? -1.125 -14.150 14.888 1.00 79.31 86 HIS A N 1
ATOM 681 C CA . HIS A 1 86 ? -2.401 -14.606 15.418 1.00 79.31 86 HIS A CA 1
ATOM 682 C C . HIS A 1 86 ? -3.369 -14.885 14.259 1.00 79.31 86 HIS A C 1
ATOM 684 O O . HIS A 1 86 ? -3.357 -14.147 13.274 1.00 79.31 86 HIS A O 1
ATOM 690 N N . PRO A 1 87 ? -4.250 -15.897 14.359 1.00 81.31 87 PRO A N 1
ATOM 691 C CA . PRO A 1 87 ? -5.254 -16.172 13.324 1.00 81.31 87 PRO A CA 1
ATOM 692 C C . PRO A 1 87 ? -6.188 -14.998 12.989 1.00 81.31 87 PRO A C 1
ATOM 694 O O . PRO A 1 87 ? -6.728 -14.959 11.885 1.00 81.31 87 PRO A O 1
ATOM 697 N N . ASP A 1 88 ? -6.356 -14.065 13.932 1.00 85.00 88 ASP A N 1
ATOM 698 C CA . ASP A 1 88 ? -7.208 -12.871 13.807 1.00 85.00 88 ASP A CA 1
ATOM 699 C C . ASP A 1 88 ? -6.460 -11.632 13.284 1.00 85.00 88 ASP A C 1
ATOM 701 O O . ASP A 1 88 ? -7.055 -10.558 13.161 1.00 85.00 88 ASP A O 1
ATOM 705 N N . ASP A 1 89 ? -5.160 -11.756 12.991 1.00 88.19 89 ASP A N 1
ATOM 706 C CA . ASP A 1 89 ? -4.395 -10.663 12.397 1.00 88.19 89 ASP A CA 1
ATOM 707 C C . ASP A 1 89 ? -4.962 -10.284 11.027 1.00 88.19 89 ASP A C 1
ATOM 709 O O . ASP A 1 89 ? -5.358 -11.129 10.218 1.00 88.19 89 ASP A O 1
ATOM 713 N N . VAL A 1 90 ? -4.940 -8.984 10.744 1.00 93.56 90 VAL A N 1
ATOM 714 C CA . VAL A 1 90 ? -5.250 -8.451 9.421 1.00 93.56 90 VAL A CA 1
ATOM 715 C C . VAL A 1 90 ? -3.958 -8.029 8.748 1.00 93.56 90 VAL A C 1
ATOM 717 O O . VAL A 1 90 ? -3.156 -7.304 9.328 1.00 93.56 90 VAL A O 1
ATOM 720 N N . PHE A 1 91 ? -3.758 -8.420 7.496 1.00 93.56 91 PHE A N 1
ATOM 721 C CA . PHE A 1 91 ? -2.554 -8.034 6.767 1.00 93.56 91 PHE A CA 1
ATOM 722 C C . PHE A 1 91 ? -2.833 -6.860 5.834 1.00 93.56 91 PHE A C 1
ATOM 724 O O . PHE A 1 91 ? -3.730 -6.923 4.996 1.00 93.56 91 PHE A O 1
ATOM 731 N N . LEU A 1 92 ? -2.057 -5.787 5.963 1.00 96.75 92 LEU A N 1
ATOM 732 C CA . LEU A 1 92 ? -1.981 -4.733 4.960 1.00 96.75 92 LEU A CA 1
ATOM 733 C C . LEU A 1 92 ? -0.927 -5.134 3.929 1.00 96.75 92 LEU A C 1
ATOM 735 O O . LEU A 1 92 ? 0.268 -5.155 4.223 1.00 96.75 92 LEU A O 1
ATOM 739 N N . VAL A 1 93 ? -1.361 -5.424 2.711 1.00 95.19 93 VAL A N 1
ATOM 740 C CA . VAL A 1 93 ? -0.485 -5.921 1.657 1.00 95.19 93 VAL A CA 1
ATOM 741 C C . VAL A 1 93 ? -0.497 -4.990 0.464 1.00 95.19 93 VAL A C 1
ATOM 743 O O . VAL A 1 93 ? -1.531 -4.442 0.090 1.00 95.19 93 VAL A O 1
ATOM 746 N N . SER A 1 94 ? 0.658 -4.800 -0.159 1.00 95.69 94 SER A N 1
ATOM 747 C CA . SER A 1 94 ? 0.726 -4.206 -1.491 1.00 95.69 94 SER A CA 1
ATOM 748 C C . SER A 1 94 ? 2.100 -4.382 -2.107 1.00 95.69 94 SER A C 1
ATOM 750 O O . SER A 1 94 ? 3.087 -4.567 -1.396 1.00 95.69 94 SER A O 1
ATOM 752 N N . TYR A 1 95 ? 2.177 -4.212 -3.424 1.00 95.75 95 TYR A N 1
ATOM 753 C CA . TYR A 1 95 ? 3.462 -4.030 -4.084 1.00 95.75 95 TYR A CA 1
ATOM 754 C C . TYR A 1 95 ? 4.150 -2.752 -3.560 1.00 95.75 95 TYR A C 1
ATOM 756 O O . TYR A 1 95 ? 3.451 -1.756 -3.292 1.00 95.75 95 TYR A O 1
ATOM 764 N N . PRO A 1 96 ? 5.490 -2.723 -3.412 1.00 93.00 96 PRO A N 1
ATOM 765 C CA . PRO A 1 96 ? 6.195 -1.542 -2.934 1.00 93.00 96 PRO A CA 1
ATOM 766 C C . PRO A 1 96 ? 5.768 -0.273 -3.669 1.00 93.00 96 PRO A C 1
ATOM 768 O O . PRO A 1 96 ? 5.532 -0.268 -4.874 1.00 93.00 96 PRO A O 1
ATOM 771 N N . ARG A 1 97 ? 5.670 0.828 -2.915 1.00 91.56 97 ARG A N 1
ATOM 772 C CA . ARG A 1 97 ? 5.301 2.167 -3.422 1.00 91.56 97 ARG A CA 1
ATOM 773 C C . ARG A 1 97 ? 3.867 2.332 -3.950 1.00 91.56 97 ARG A C 1
ATOM 775 O O . ARG A 1 97 ? 3.544 3.364 -4.545 1.00 91.56 97 ARG A O 1
ATOM 782 N N . SER A 1 98 ? 2.968 1.413 -3.606 1.00 93.75 98 SER A N 1
ATOM 783 C CA . SER A 1 98 ? 1.528 1.537 -3.897 1.00 93.75 98 SER A CA 1
ATOM 784 C C . SER A 1 98 ? 0.746 2.440 -2.921 1.00 93.75 98 SER A C 1
ATOM 786 O O . SER A 1 98 ? -0.470 2.523 -3.017 1.00 93.75 98 SER A O 1
ATOM 788 N N . GLY A 1 99 ? 1.414 3.139 -1.990 1.00 91.12 99 GLY A N 1
ATOM 789 C CA . GLY A 1 99 ? 0.760 4.040 -1.019 1.00 91.12 99 GLY A CA 1
ATOM 790 C C . GLY A 1 99 ? 0.673 3.521 0.422 1.00 91.12 99 GLY A C 1
ATOM 791 O O . GLY A 1 99 ? -0.158 3.992 1.191 1.00 91.12 99 GLY A O 1
ATOM 792 N N . AS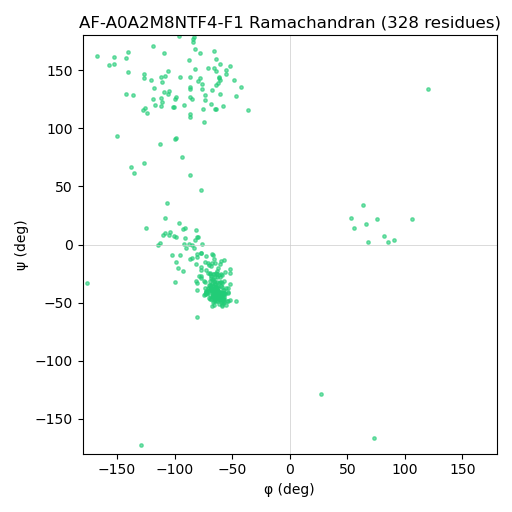N A 1 100 ? 1.538 2.577 0.804 1.00 91.19 100 ASN A N 1
ATOM 793 C CA . ASN A 1 100 ? 1.552 1.949 2.134 1.00 91.19 100 ASN A CA 1
ATOM 794 C C . ASN A 1 100 ? 1.586 2.927 3.296 1.00 91.19 100 ASN A C 1
ATOM 796 O O . ASN A 1 100 ? 0.806 2.756 4.218 1.00 91.19 100 ASN A O 1
ATOM 800 N N . THR A 1 101 ? 2.462 3.934 3.266 1.00 92.19 101 THR A N 1
ATOM 801 C CA . THR A 1 101 ? 2.575 4.903 4.365 1.00 92.19 101 THR A CA 1
ATOM 802 C C . THR A 1 101 ? 1.238 5.580 4.628 1.00 92.19 101 THR A C 1
ATOM 804 O O . THR A 1 101 ? 0.782 5.606 5.761 1.00 92.19 101 THR A O 1
ATOM 807 N N . TRP A 1 102 ? 0.548 6.011 3.570 1.00 95.56 102 TRP A N 1
ATOM 808 C CA . TRP A 1 102 ? -0.769 6.624 3.698 1.00 95.56 102 TRP A CA 1
ATOM 809 C C . TRP A 1 102 ? -1.813 5.657 4.262 1.00 95.56 102 TRP A C 1
ATOM 811 O O . TRP A 1 102 ? -2.539 6.007 5.188 1.00 95.56 102 TRP A O 1
ATOM 821 N N . MET A 1 103 ? -1.843 4.417 3.763 1.00 97.44 103 MET A N 1
ATOM 822 C CA . MET A 1 103 ? -2.771 3.401 4.262 1.00 97.44 103 MET A CA 1
ATOM 823 C C . MET A 1 103 ? -2.495 3.022 5.725 1.00 97.44 103 MET A C 1
ATOM 825 O O . MET A 1 103 ? -3.435 2.900 6.504 1.00 97.44 103 MET A O 1
ATOM 829 N N . ARG A 1 104 ? -1.224 2.883 6.127 1.00 95.56 104 ARG A N 1
ATOM 830 C CA . ARG A 1 104 ? -0.829 2.635 7.524 1.00 95.56 104 ARG A CA 1
ATOM 831 C C . ARG A 1 104 ? -1.308 3.771 8.428 1.00 95.56 104 ARG A C 1
ATOM 833 O O . ARG A 1 104 ? -1.897 3.487 9.463 1.00 95.56 104 ARG A O 1
ATOM 840 N N . THR A 1 105 ? -1.134 5.028 8.013 1.00 96.25 105 THR A N 1
ATOM 841 C CA . THR A 1 105 ? -1.623 6.204 8.753 1.00 96.25 105 THR A CA 1
ATOM 842 C C . THR A 1 105 ? -3.146 6.199 8.900 1.00 96.25 105 THR A C 1
ATOM 844 O O . THR A 1 105 ? -3.649 6.383 10.005 1.00 96.25 105 THR A O 1
ATOM 847 N N . ILE A 1 106 ? -3.891 5.933 7.819 1.00 97.50 106 ILE A N 1
ATOM 848 C CA . ILE A 1 106 ? -5.360 5.815 7.865 1.00 97.50 106 ILE A CA 1
ATOM 849 C C . ILE A 1 106 ? -5.784 4.722 8.848 1.00 97.50 106 ILE A C 1
ATOM 851 O O . ILE A 1 106 ? -6.616 4.963 9.718 1.00 97.50 106 ILE A O 1
ATOM 855 N N . ILE A 1 107 ? -5.199 3.528 8.734 1.00 96.75 107 ILE A N 1
ATOM 856 C CA . ILE A 1 107 ? -5.524 2.389 9.598 1.00 96.75 107 ILE A CA 1
ATOM 857 C C . ILE A 1 107 ? -5.198 2.700 11.060 1.00 96.75 107 ILE A C 1
ATOM 859 O O . ILE A 1 107 ? -6.000 2.383 11.937 1.00 96.75 107 ILE A O 1
ATOM 863 N N . ALA A 1 108 ? -4.066 3.353 11.328 1.00 94.69 108 ALA A N 1
ATOM 864 C CA . ALA A 1 108 ? -3.686 3.735 12.679 1.00 94.69 108 ALA A CA 1
ATOM 865 C C . ALA A 1 108 ? -4.728 4.683 13.304 1.00 94.69 108 ALA A C 1
ATOM 867 O O . ALA A 1 108 ? -5.192 4.432 14.411 1.00 94.69 108 ALA A O 1
ATOM 868 N N . TYR A 1 109 ? -5.190 5.700 12.572 1.00 95.81 109 TYR A N 1
ATOM 869 C CA . TYR A 1 109 ? -6.232 6.605 13.072 1.00 95.81 109 TYR A CA 1
ATOM 870 C C . TYR A 1 109 ? -7.641 5.992 13.121 1.00 95.81 109 TYR A C 1
ATOM 872 O O . TYR A 1 109 ? -8.479 6.469 13.878 1.00 95.81 109 TYR A O 1
ATOM 880 N N . ILE A 1 110 ? -7.925 4.934 12.352 1.00 95.56 110 ILE A N 1
ATOM 881 C CA . ILE A 1 110 ? -9.178 4.165 12.477 1.00 95.56 110 ILE A CA 1
ATOM 882 C C . ILE A 1 110 ? -9.182 3.314 13.757 1.00 95.56 110 ILE A C 1
ATOM 884 O O . ILE A 1 110 ? -10.225 3.145 14.391 1.00 95.56 110 ILE A O 1
ATOM 888 N N . LEU A 1 111 ? -8.046 2.699 14.096 1.00 92.62 111 LEU A N 1
ATOM 889 C CA . LEU A 1 111 ? -7.954 1.702 15.170 1.00 92.62 111 LEU A CA 1
ATOM 890 C C . LEU A 1 111 ? -7.571 2.282 16.532 1.00 92.62 111 LEU A C 1
ATOM 892 O O . LEU A 1 111 ? -7.851 1.649 17.557 1.00 92.62 111 LEU A O 1
ATOM 896 N N . TYR A 1 112 ? -6.935 3.449 16.535 1.00 90.19 112 TYR A N 1
ATOM 897 C CA . TYR A 1 112 ? -6.405 4.118 17.716 1.00 90.19 112 TYR A CA 1
ATOM 898 C C . TYR A 1 112 ? -6.873 5.586 17.767 1.00 90.19 112 TYR A C 1
ATOM 900 O O . TYR A 1 112 ? -7.751 5.990 17.009 1.00 90.19 112 TYR A O 1
ATOM 908 N N . SER A 1 113 ? -6.354 6.386 18.703 1.00 81.12 113 SER A N 1
ATOM 909 C CA . SER A 1 113 ? -6.765 7.786 18.874 1.00 81.12 113 SER A CA 1
ATOM 910 C C . SER A 1 113 ? -6.062 8.754 17.905 1.00 81.12 113 SER A C 1
ATOM 912 O O . SER A 1 113 ? -5.110 8.413 17.206 1.00 81.12 113 SER A O 1
ATOM 914 N N . ALA A 1 114 ? -6.552 9.993 17.839 1.00 78.12 114 ALA A N 1
ATOM 915 C CA . ALA A 1 114 ? -6.041 11.025 16.930 1.00 78.12 114 ALA A CA 1
ATOM 916 C C . ALA A 1 114 ? -4.623 11.531 17.272 1.00 78.12 114 ALA A C 1
ATOM 918 O O . ALA A 1 114 ? -3.958 12.125 16.429 1.00 78.12 114 ALA A O 1
ATOM 919 N N . ASP A 1 115 ? -4.160 11.307 18.498 1.00 83.44 115 ASP A N 1
ATOM 920 C CA . ASP A 1 115 ? -2.901 11.802 19.064 1.00 83.44 115 ASP A CA 1
ATOM 921 C C . ASP A 1 115 ? -1.776 10.753 19.075 1.00 83.44 115 ASP A C 1
ATOM 923 O O . ASP A 1 115 ? -0.710 10.984 19.638 1.00 83.44 115 ASP A O 1
ATOM 927 N N . ILE A 1 116 ? -1.998 9.595 18.448 1.00 84.44 116 ILE A N 1
ATOM 928 C CA . ILE A 1 116 ? -1.099 8.441 18.585 1.00 84.44 116 ILE A CA 1
ATOM 929 C C . ILE A 1 116 ? 0.193 8.542 17.777 1.00 84.44 116 ILE A C 1
ATOM 931 O O . ILE A 1 116 ? 1.178 7.906 18.150 1.00 84.44 116 ILE A O 1
ATOM 935 N N . LEU A 1 117 ? 0.186 9.292 16.670 1.00 89.25 117 LEU A N 1
ATOM 936 C CA . LEU A 1 117 ? 1.364 9.499 15.828 1.00 89.25 117 LEU A CA 1
ATOM 937 C C . LEU A 1 117 ? 1.983 10.855 16.147 1.00 89.25 117 LEU A C 1
ATOM 939 O O . LEU A 1 117 ? 1.382 11.903 15.914 1.00 89.25 117 LEU A O 1
ATOM 943 N N . THR A 1 118 ? 3.220 10.816 16.618 1.00 89.88 118 THR A N 1
ATOM 944 C CA . THR A 1 118 ? 4.105 11.974 16.784 1.00 89.88 118 THR A CA 1
ATOM 945 C C . THR A 1 118 ? 5.094 12.086 15.628 1.00 89.88 118 THR A C 1
ATOM 947 O O . THR A 1 118 ? 5.460 13.194 15.232 1.00 89.88 118 THR A O 1
ATOM 950 N N . THR A 1 119 ? 5.507 10.942 15.075 1.00 90.50 119 THR A N 1
ATOM 951 C CA . THR A 1 119 ? 6.405 10.807 13.920 1.00 90.50 119 THR A CA 1
ATOM 952 C C . THR A 1 119 ? 5.936 9.669 13.007 1.00 90.50 119 THR A C 1
ATOM 954 O O . THR A 1 119 ? 5.127 8.835 13.417 1.00 90.50 119 THR A O 1
ATOM 957 N N . LEU A 1 120 ? 6.454 9.580 11.776 1.00 87.25 120 LEU A N 1
ATOM 958 C CA . LEU A 1 120 ? 6.147 8.435 10.903 1.00 87.25 120 LEU A CA 1
ATOM 959 C C . LEU A 1 120 ? 6.676 7.098 11.446 1.00 87.25 120 LEU A C 1
ATOM 961 O O . LEU A 1 120 ? 6.058 6.063 11.189 1.00 87.25 120 LEU A O 1
ATOM 965 N N . LYS A 1 121 ? 7.759 7.097 12.232 1.00 86.81 121 LYS A N 1
ATOM 966 C CA . LYS A 1 121 ? 8.278 5.892 12.895 1.00 86.81 121 LYS A CA 1
ATOM 967 C C . LYS A 1 121 ? 7.275 5.230 13.837 1.00 86.81 121 LYS A C 1
ATOM 969 O O . LYS A 1 121 ? 7.329 4.015 14.015 1.00 86.81 121 LYS A O 1
ATOM 974 N N . ASP A 1 122 ? 6.328 5.989 14.389 1.00 88.50 122 ASP A N 1
ATOM 975 C CA . ASP A 1 122 ? 5.292 5.444 15.272 1.00 88.50 122 ASP A CA 1
ATOM 976 C C . ASP A 1 122 ? 4.395 4.424 14.543 1.00 88.50 122 ASP A C 1
ATOM 978 O O . ASP A 1 122 ? 3.810 3.544 15.175 1.00 88.50 122 ASP A O 1
ATOM 982 N N . LEU A 1 123 ? 4.354 4.442 13.204 1.00 88.50 123 LEU A N 1
ATOM 983 C CA . LEU A 1 123 ? 3.688 3.402 12.416 1.00 88.50 123 LEU A CA 1
ATOM 984 C C . LEU A 1 123 ? 4.290 2.005 12.638 1.00 88.50 123 LEU A C 1
ATOM 986 O O . LEU A 1 123 ? 3.559 1.023 12.510 1.00 88.50 123 LEU A O 1
ATOM 990 N N . GLU A 1 124 ? 5.574 1.890 12.995 1.00 85.56 124 GLU A N 1
ATOM 991 C CA . GLU A 1 124 ? 6.189 0.604 13.369 1.00 85.56 124 GLU A CA 1
ATOM 992 C C . GLU A 1 124 ? 5.696 0.085 14.719 1.00 85.56 124 GLU A C 1
ATOM 994 O O . GLU A 1 124 ? 5.845 -1.094 15.029 1.00 85.56 124 GLU A O 1
ATOM 999 N N . VAL A 1 125 ? 5.075 0.947 15.523 1.00 84.75 125 VAL A N 1
ATOM 1000 C CA . VAL A 1 125 ? 4.335 0.504 16.696 1.00 84.75 125 VAL A CA 1
ATOM 1001 C C . VAL A 1 125 ? 2.969 0.025 16.242 1.00 84.75 125 VAL A C 1
ATOM 1003 O O . VAL A 1 125 ? 2.701 -1.154 16.411 1.00 84.75 125 VAL A O 1
ATOM 1006 N N . TYR A 1 126 ? 2.135 0.888 15.654 1.00 87.31 126 TYR A N 1
ATOM 1007 C CA . TYR A 1 126 ? 0.690 0.648 15.489 1.00 87.31 126 TYR A CA 1
ATOM 1008 C C . TYR A 1 126 ? 0.284 -0.231 14.300 1.00 87.31 126 TYR A C 1
ATOM 1010 O O . TYR A 1 126 ? -0.725 -0.928 14.375 1.00 87.31 126 TYR A O 1
ATOM 1018 N N . VAL A 1 127 ? 1.041 -0.197 13.202 1.00 90.94 127 VAL A N 1
ATOM 1019 C CA . VAL A 1 127 ? 0.798 -1.011 11.999 1.00 90.94 127 VAL A CA 1
ATOM 1020 C C . VAL A 1 127 ? 2.152 -1.537 11.503 1.00 90.94 127 VAL A C 1
ATOM 1022 O O . VAL A 1 127 ? 2.632 -1.067 10.467 1.00 90.94 127 VAL A O 1
ATOM 1025 N N . PRO A 1 128 ? 2.831 -2.419 12.261 1.00 87.56 128 PRO A N 1
ATOM 1026 C CA . PRO A 1 128 ? 4.232 -2.781 12.034 1.00 87.56 128 PRO A CA 1
ATOM 1027 C C . PRO A 1 128 ? 4.457 -3.482 10.693 1.00 87.56 128 PRO A C 1
ATOM 1029 O O . PRO A 1 128 ? 3.580 -4.192 10.195 1.00 87.56 128 PRO A O 1
ATOM 1032 N N . ASP A 1 129 ? 5.642 -3.296 10.113 1.00 84.94 129 ASP A N 1
ATOM 1033 C CA . ASP A 1 129 ? 6.081 -4.014 8.915 1.00 84.94 129 ASP A CA 1
ATOM 1034 C C . ASP A 1 129 ? 6.738 -5.353 9.285 1.00 84.94 129 ASP A C 1
ATOM 1036 O O . ASP A 1 129 ? 7.680 -5.408 10.073 1.00 84.94 129 ASP A O 1
ATOM 1040 N N . LEU A 1 130 ? 6.254 -6.445 8.689 1.00 79.88 130 LEU A N 1
ATOM 1041 C CA . LEU A 1 130 ? 6.723 -7.812 8.951 1.00 79.88 130 LEU A CA 1
ATOM 1042 C C . LEU A 1 130 ? 8.157 -8.091 8.494 1.00 79.88 130 LEU A C 1
ATOM 1044 O O . LEU A 1 130 ? 8.696 -9.156 8.796 1.00 79.88 130 LEU A O 1
ATOM 1048 N N . HIS A 1 131 ? 8.760 -7.157 7.763 1.00 73.69 131 HIS A N 1
ATOM 1049 C CA . HIS A 1 131 ? 10.164 -7.219 7.356 1.00 73.69 131 HIS A CA 1
ATOM 1050 C C . HIS A 1 131 ? 11.140 -6.782 8.454 1.00 73.69 131 HIS A C 1
ATOM 1052 O O . HIS A 1 131 ? 12.347 -6.939 8.284 1.00 73.69 131 HIS A O 1
ATOM 1058 N N . TYR A 1 132 ? 10.635 -6.249 9.569 1.00 71.12 132 TYR A N 1
ATOM 1059 C CA . TYR A 1 132 ? 11.430 -5.846 10.726 1.00 71.12 132 TYR A CA 1
ATOM 1060 C C . TYR A 1 132 ? 11.029 -6.629 11.980 1.00 71.12 132 TYR A C 1
ATOM 1062 O O . TYR A 1 132 ? 10.036 -7.358 12.006 1.00 71.12 132 TYR A O 1
ATOM 1070 N N . ASP A 1 133 ? 11.814 -6.468 13.046 1.00 65.69 133 ASP A N 1
ATOM 1071 C CA . ASP A 1 133 ? 11.496 -7.078 14.330 1.00 65.69 133 ASP A CA 1
ATOM 1072 C C . ASP A 1 133 ? 10.192 -6.513 14.897 1.00 65.69 133 ASP A C 1
ATOM 1074 O O . ASP A 1 133 ? 10.093 -5.328 15.221 1.00 65.69 133 ASP A O 1
ATOM 1078 N N . LEU A 1 134 ? 9.198 -7.395 15.038 1.00 66.06 134 LEU A N 1
ATOM 1079 C CA . LEU A 1 134 ? 7.941 -7.066 15.694 1.00 66.06 134 LEU A CA 1
ATOM 1080 C C . LEU A 1 134 ? 8.215 -6.645 17.150 1.00 66.06 134 LEU A C 1
ATOM 1082 O O . LEU A 1 134 ? 8.909 -7.370 17.876 1.00 66.06 134 LEU A O 1
ATOM 1086 N N . PRO A 1 135 ? 7.676 -5.499 17.606 1.00 61.19 135 PRO A N 1
ATOM 1087 C CA . PRO A 1 135 ? 7.730 -5.122 19.014 1.00 61.19 135 PRO A CA 1
ATOM 1088 C C . PRO A 1 135 ? 7.209 -6.255 19.921 1.00 61.19 135 PRO A C 1
ATOM 1090 O O . PRO A 1 135 ? 6.376 -7.059 19.521 1.00 61.19 135 PRO A O 1
ATOM 1093 N N . HIS A 1 136 ? 7.646 -6.343 21.178 1.00 56.41 136 HIS A N 1
ATOM 1094 C CA . HIS A 1 136 ? 7.037 -7.291 22.122 1.00 56.41 136 HIS A CA 1
ATOM 1095 C C . HIS A 1 136 ? 5.594 -6.841 22.454 1.00 56.41 136 HIS A C 1
ATOM 1097 O O . HIS A 1 136 ? 5.373 -5.709 22.888 1.00 56.41 136 HIS A O 1
ATOM 1103 N N . HIS A 1 137 ? 4.602 -7.696 22.176 1.00 53.19 137 HIS A N 1
ATOM 1104 C CA . HIS A 1 137 ? 3.222 -7.287 21.871 1.00 53.19 137 HIS A CA 1
ATOM 1105 C C . HIS A 1 137 ? 2.170 -7.683 22.934 1.00 53.19 137 HIS A C 1
ATOM 1107 O O . HIS A 1 137 ? 1.465 -8.667 22.751 1.00 53.19 137 HIS A O 1
ATOM 1113 N N . ASP A 1 138 ? 1.977 -6.845 23.961 1.00 52.56 138 ASP A N 1
ATOM 1114 C CA . ASP A 1 138 ? 0.780 -6.865 24.842 1.00 52.56 138 ASP A CA 1
ATOM 1115 C C . ASP A 1 138 ? -0.104 -5.600 24.686 1.00 52.56 138 ASP A C 1
ATOM 1117 O O . ASP A 1 138 ? -1.102 -5.430 25.380 1.00 52.56 138 ASP A O 1
ATOM 1121 N N . ARG A 1 139 ? 0.261 -4.661 23.796 1.00 54.91 139 ARG A N 1
ATOM 1122 C CA . ARG A 1 139 ? -0.308 -3.292 23.752 1.00 54.91 139 ARG A CA 1
ATOM 1123 C C . ARG A 1 139 ? -1.307 -3.007 22.621 1.00 54.91 139 ARG A C 1
ATOM 1125 O O . ARG A 1 139 ? -1.685 -1.855 22.433 1.00 54.91 139 ARG A O 1
ATOM 1132 N N . TYR A 1 140 ? -1.738 -4.011 21.863 1.00 63.03 140 TYR A N 1
ATOM 1133 C CA . TYR A 1 140 ? -2.522 -3.784 20.644 1.00 63.03 140 TYR A CA 1
ATOM 1134 C C . TYR A 1 140 ? -4.013 -3.965 20.878 1.00 63.03 140 TYR A C 1
ATOM 1136 O O . TYR A 1 140 ? -4.452 -5.014 21.348 1.00 63.03 140 TYR A O 1
ATOM 1144 N N . SER A 1 141 ? -4.802 -2.954 20.504 1.00 63.56 141 SER A N 1
ATOM 1145 C CA . SER A 1 141 ? -6.234 -3.144 20.295 1.00 63.56 141 SER A CA 1
ATOM 1146 C C . SER A 1 141 ? -6.433 -4.144 19.154 1.00 63.56 141 SER A C 1
ATOM 1148 O O . SER A 1 141 ? -5.714 -4.119 18.156 1.00 63.56 141 SER A O 1
ATOM 1150 N N . GLN A 1 142 ? -7.393 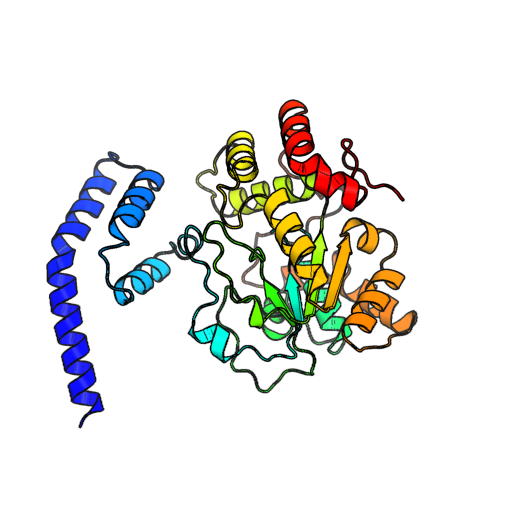-5.053 19.314 1.00 74.88 142 GLN A N 1
ATOM 1151 C CA . GLN A 1 142 ? -7.811 -5.930 18.226 1.00 74.88 142 GLN A CA 1
ATOM 1152 C C . GLN A 1 142 ? -8.766 -5.168 17.283 1.00 74.88 142 GLN A C 1
ATOM 1154 O O . GLN A 1 142 ? -9.618 -4.413 17.778 1.00 74.88 142 GLN A O 1
ATOM 1159 N N . PRO A 1 143 ? -8.666 -5.366 15.953 1.00 87.06 143 PRO A N 1
ATOM 1160 C CA . PRO A 1 143 ? -7.700 -6.238 15.275 1.00 87.06 143 PRO A CA 1
ATOM 1161 C C . PRO A 1 143 ? -6.296 -5.620 15.175 1.00 87.06 143 PRO A C 1
ATOM 1163 O O . PRO A 1 143 ? -6.158 -4.426 14.910 1.00 87.06 143 PRO A O 1
ATOM 1166 N N . ARG A 1 144 ? -5.253 -6.448 15.299 1.00 88.69 144 ARG A N 1
ATOM 1167 C CA . ARG A 1 144 ? -3.882 -6.054 14.940 1.00 88.69 144 ARG A CA 1
ATOM 1168 C C . ARG A 1 144 ? -3.723 -6.060 13.418 1.00 88.69 144 ARG A C 1
ATOM 1170 O O . ARG A 1 144 ? -4.117 -7.022 12.759 1.00 88.69 144 ARG A O 1
ATOM 1177 N N . VAL A 1 145 ? -3.127 -5.001 12.867 1.00 92.19 145 VAL A N 1
ATOM 1178 C CA . VAL A 1 145 ? -2.843 -4.901 11.428 1.00 92.19 145 VAL A CA 1
ATOM 1179 C C . VAL A 1 145 ? -1.342 -4.945 11.177 1.00 92.19 145 VAL A C 1
ATOM 1181 O O . VAL A 1 145 ? -0.600 -4.148 11.740 1.00 92.19 145 VAL A O 1
ATOM 1184 N N . LEU A 1 146 ? -0.899 -5.855 10.312 1.00 90.06 146 LEU A N 1
ATOM 1185 C CA . LEU A 1 146 ? 0.511 -6.102 10.010 1.00 90.06 146 LEU A CA 1
ATOM 1186 C C . LEU A 1 146 ? 0.779 -5.829 8.533 1.00 90.06 146 LEU A C 1
ATOM 1188 O O . LEU A 1 146 ? 0.110 -6.380 7.659 1.00 90.06 146 LEU A O 1
ATOM 1192 N N . LYS A 1 147 ? 1.749 -4.973 8.231 1.00 91.50 147 LYS A N 1
ATOM 1193 C CA . LYS A 1 147 ? 2.087 -4.607 6.857 1.00 91.50 147 LYS A CA 1
ATOM 1194 C C . LYS A 1 147 ? 3.085 -5.602 6.255 1.00 91.50 147 LYS A C 1
ATOM 1196 O O . LYS A 1 147 ? 3.997 -6.061 6.933 1.00 91.50 147 LYS A O 1
ATOM 1201 N N . THR A 1 148 ? 2.961 -5.893 4.959 1.00 89.44 148 THR A N 1
ATOM 1202 C CA . THR A 1 148 ? 3.975 -6.631 4.187 1.00 89.44 148 THR A CA 1
ATOM 1203 C C . THR A 1 148 ? 3.964 -6.276 2.690 1.00 89.44 148 THR A C 1
ATOM 1205 O O . THR A 1 148 ? 3.005 -5.702 2.171 1.00 89.44 148 THR A O 1
ATOM 1208 N N . HIS A 1 149 ? 5.065 -6.597 2.008 1.00 91.06 149 HIS A N 1
ATOM 1209 C CA . HIS A 1 149 ? 5.215 -6.556 0.543 1.00 91.06 149 HIS A CA 1
ATOM 1210 C C . HIS A 1 149 ? 5.325 -7.948 -0.079 1.00 91.06 149 HIS A C 1
ATOM 1212 O O . HIS A 1 149 ? 5.645 -8.064 -1.256 1.00 91.06 149 HIS A O 1
ATOM 1218 N N . GLU A 1 150 ? 5.116 -9.000 0.710 1.00 86.88 150 GLU A N 1
ATOM 1219 C CA . GLU A 1 150 ? 5.250 -10.352 0.195 1.00 86.88 150 GLU A CA 1
ATOM 1220 C C . GLU A 1 150 ? 4.150 -10.675 -0.823 1.00 86.88 150 GLU A C 1
ATOM 1222 O O . GLU A 1 150 ? 2.965 -10.426 -0.552 1.00 86.88 150 GLU A O 1
ATOM 1227 N N . PRO A 1 151 ? 4.503 -11.259 -1.983 1.00 87.19 151 PRO A N 1
ATOM 1228 C CA . PRO A 1 151 ? 3.506 -11.851 -2.854 1.00 87.19 151 PRO A CA 1
ATOM 1229 C C . PRO A 1 151 ? 2.869 -13.053 -2.150 1.00 87.19 151 PRO A C 1
ATOM 1231 O O . PRO A 1 151 ? 3.498 -13.744 -1.346 1.00 87.19 151 PRO A O 1
ATOM 1234 N N . TYR A 1 152 ? 1.618 -13.359 -2.489 1.00 84.00 152 TYR A N 1
ATOM 1235 C CA . TYR A 1 152 ? 0.952 -14.534 -1.926 1.00 84.00 152 TYR A CA 1
ATOM 1236 C C . TYR A 1 152 ? 1.570 -15.850 -2.437 1.00 84.00 152 TYR A C 1
ATOM 1238 O O . TYR A 1 152 ? 1.561 -16.872 -1.743 1.00 84.00 152 TYR A O 1
ATOM 1246 N N . PHE A 1 153 ? 2.152 -15.816 -3.638 1.00 78.44 153 PHE A N 1
ATOM 1247 C CA . PHE A 1 153 ? 2.981 -16.874 -4.207 1.00 78.44 153 PHE A CA 1
ATOM 1248 C C . PHE A 1 153 ? 4.326 -16.276 -4.628 1.00 78.44 153 PHE A C 1
ATOM 1250 O O . PHE A 1 153 ? 4.364 -15.416 -5.505 1.00 78.44 153 PHE A O 1
ATOM 1257 N N . ASN A 1 154 ? 5.427 -16.727 -4.024 1.00 67.94 154 ASN A N 1
ATOM 1258 C CA . ASN A 1 154 ? 6.766 -16.420 -4.531 1.00 67.94 154 ASN A CA 1
ATOM 1259 C C . ASN A 1 154 ? 7.173 -17.413 -5.638 1.00 67.94 154 ASN A C 1
ATOM 1261 O O . ASN A 1 154 ? 6.438 -18.357 -5.945 1.00 67.94 154 ASN A O 1
ATOM 1265 N N . ARG A 1 155 ? 8.354 -17.219 -6.242 1.00 60.41 155 ARG A N 1
ATOM 1266 C CA . ARG A 1 155 ? 8.845 -18.059 -7.355 1.00 60.41 155 ARG A CA 1
ATOM 1267 C C . ARG A 1 155 ? 8.986 -19.539 -6.987 1.00 60.41 155 ARG A C 1
ATOM 1269 O O . ARG A 1 155 ? 8.910 -20.393 -7.860 1.00 60.41 155 ARG A O 1
ATOM 1276 N N . GLN A 1 156 ? 9.180 -19.834 -5.707 1.00 60.19 156 GLN A N 1
ATOM 1277 C CA . GLN A 1 156 ? 9.333 -21.178 -5.159 1.00 60.19 156 GLN A CA 1
ATOM 1278 C C . GLN A 1 156 ? 7.985 -21.797 -4.748 1.00 60.19 156 GLN A C 1
ATOM 1280 O O . GLN A 1 156 ? 7.939 -22.934 -4.285 1.00 60.19 156 GLN A O 1
ATOM 1285 N N . GLY A 1 157 ? 6.878 -21.054 -4.872 1.00 56.38 157 GLY A N 1
ATOM 1286 C CA . GLY A 1 157 ? 5.555 -21.466 -4.406 1.00 56.38 157 GLY A CA 1
ATOM 1287 C C . GLY A 1 157 ? 5.426 -21.553 -2.879 1.00 56.38 157 GLY A C 1
ATOM 1288 O O . GLY A 1 157 ? 4.356 -21.909 -2.385 1.00 56.38 157 GLY A O 1
ATOM 1289 N N . ALA A 1 158 ? 6.468 -21.214 -2.119 1.00 51.62 158 ALA A N 1
ATOM 1290 C CA . ALA A 1 158 ? 6.485 -21.289 -0.665 1.00 51.62 158 ALA A CA 1
ATOM 1291 C C . ALA A 1 158 ? 5.889 -20.013 -0.062 1.00 51.62 158 ALA A C 1
ATOM 1293 O O . ALA A 1 158 ? 6.358 -18.919 -0.345 1.00 51.62 158 ALA A O 1
ATOM 1294 N N . THR A 1 159 ? 4.881 -20.135 0.801 1.00 57.38 159 THR A N 1
ATOM 1295 C CA . THR A 1 159 ? 4.361 -18.995 1.570 1.00 57.38 159 THR A CA 1
ATOM 1296 C C . THR A 1 159 ? 3.736 -19.451 2.881 1.00 57.38 159 THR A C 1
ATOM 1298 O O . THR A 1 159 ? 3.240 -20.571 3.000 1.00 57.38 159 THR A O 1
ATOM 1301 N N . ASN A 1 160 ? 3.692 -18.551 3.867 1.00 60.00 160 ASN A N 1
ATOM 1302 C CA . ASN A 1 160 ? 2.964 -18.741 5.128 1.00 60.00 160 ASN A CA 1
ATOM 1303 C C . ASN A 1 160 ? 1.447 -18.529 4.944 1.00 60.00 160 ASN A C 1
ATOM 1305 O O . ASN A 1 160 ? 0.802 -17.816 5.710 1.00 60.00 160 ASN A O 1
ATOM 1309 N N . ARG A 1 161 ? 0.876 -19.143 3.897 1.00 64.06 161 ARG A N 1
ATOM 1310 C CA . ARG A 1 161 ? -0.505 -18.937 3.407 1.00 64.06 161 ARG A CA 1
ATOM 1311 C C . ARG A 1 161 ? -1.564 -19.109 4.482 1.00 64.06 161 ARG A C 1
ATOM 1313 O O . ARG A 1 161 ? -2.536 -18.367 4.504 1.00 64.06 161 ARG A O 1
ATOM 1320 N N . GLN A 1 162 ? -1.337 -20.070 5.371 1.00 63.72 162 GLN A N 1
ATOM 1321 C CA . GLN A 1 162 ? -2.221 -20.424 6.483 1.00 63.72 162 GLN A CA 1
ATOM 1322 C C . GLN A 1 162 ? -2.485 -19.278 7.471 1.00 63.72 162 GLN A C 1
ATOM 1324 O O . GLN A 1 162 ? -3.388 -19.388 8.293 1.00 63.72 162 GLN A O 1
ATOM 1329 N N . LEU A 1 163 ? -1.698 -18.199 7.413 1.00 72.19 163 LEU A N 1
ATOM 1330 C CA . LEU A 1 163 ? -1.838 -17.046 8.299 1.00 72.19 163 LEU A CA 1
ATOM 1331 C C . LEU A 1 163 ? -2.639 -15.907 7.648 1.00 72.19 163 LEU A C 1
ATOM 1333 O O . LEU A 1 163 ? -3.214 -15.092 8.357 1.00 72.19 163 LEU A O 1
ATOM 1337 N N . TYR A 1 164 ? -2.754 -15.868 6.316 1.00 82.94 164 TYR A N 1
ATOM 1338 C CA . TYR A 1 164 ? -3.418 -14.785 5.579 1.00 82.94 164 TYR A CA 1
ATOM 1339 C C . TYR A 1 164 ? -4.936 -14.997 5.441 1.00 82.94 164 TYR A C 1
ATOM 1341 O O . TYR A 1 164 ? -5.469 -15.051 4.332 1.00 82.94 164 TYR A O 1
ATOM 1349 N N . ASN A 1 165 ? -5.649 -15.090 6.565 1.00 87.25 165 ASN A N 1
ATOM 1350 C CA . ASN A 1 165 ? -7.106 -15.296 6.570 1.00 87.25 165 ASN A CA 1
ATOM 1351 C C . ASN A 1 165 ? -7.900 -14.013 6.293 1.00 87.25 165 ASN A C 1
ATOM 1353 O O . ASN A 1 165 ? -9.017 -14.076 5.774 1.00 87.25 165 ASN A O 1
ATOM 1357 N N . LYS A 1 166 ? -7.328 -12.851 6.634 1.00 94.19 166 LYS A N 1
ATOM 1358 C CA . LYS A 1 166 ? -7.941 -11.538 6.436 1.00 94.19 166 LYS A CA 1
ATOM 1359 C C . LYS A 1 166 ? -6.909 -10.499 6.017 1.00 94.19 166 LYS A C 1
ATOM 1361 O O . LYS A 1 166 ? -5.873 -10.357 6.663 1.00 94.19 166 LYS A O 1
ATOM 1366 N N . TRP A 1 167 ? -7.172 -9.757 4.946 1.00 95.50 167 TRP A N 1
ATOM 1367 C CA . TRP A 1 167 ? -6.201 -8.797 4.424 1.00 95.50 167 TRP A CA 1
ATOM 1368 C C . TRP A 1 167 ? -6.818 -7.679 3.586 1.00 95.50 167 TRP A C 1
ATOM 1370 O O . TRP A 1 167 ? -7.882 -7.815 2.981 1.00 95.50 167 TRP A O 1
ATOM 1380 N N . ILE A 1 168 ? -6.103 -6.558 3.553 1.00 98.38 168 ILE A N 1
ATOM 1381 C CA . ILE A 1 168 ? -6.372 -5.391 2.721 1.00 98.38 168 ILE A CA 1
ATOM 1382 C C . ILE A 1 168 ? -5.244 -5.300 1.699 1.00 98.38 168 ILE A C 1
ATOM 1384 O O . ILE A 1 168 ? -4.088 -5.132 2.082 1.00 98.38 168 ILE A O 1
ATOM 1388 N N . TYR A 1 169 ? -5.568 -5.381 0.411 1.00 97.94 169 TYR A N 1
ATOM 1389 C CA . TYR A 1 169 ? -4.604 -5.202 -0.667 1.00 97.94 169 TYR A CA 1
ATOM 1390 C C . TYR A 1 169 ? -4.724 -3.802 -1.271 1.00 97.94 169 TYR A C 1
ATOM 1392 O O . TYR A 1 169 ? -5.764 -3.450 -1.834 1.00 97.94 169 TYR A O 1
ATOM 1400 N N . VAL A 1 170 ? -3.655 -3.008 -1.191 1.00 98.12 170 VAL A N 1
ATOM 1401 C CA . VAL A 1 170 ? -3.584 -1.697 -1.851 1.00 98.12 170 VAL A CA 1
ATOM 1402 C C . VAL A 1 170 ? -2.967 -1.863 -3.230 1.00 98.12 170 VAL A C 1
ATOM 1404 O O . VAL A 1 170 ? -1.821 -2.289 -3.366 1.00 98.12 170 VAL A O 1
ATOM 1407 N N . ILE A 1 171 ? -3.718 -1.490 -4.259 1.00 97.25 171 ILE A N 1
ATOM 1408 C CA . ILE A 1 171 ? -3.248 -1.479 -5.642 1.00 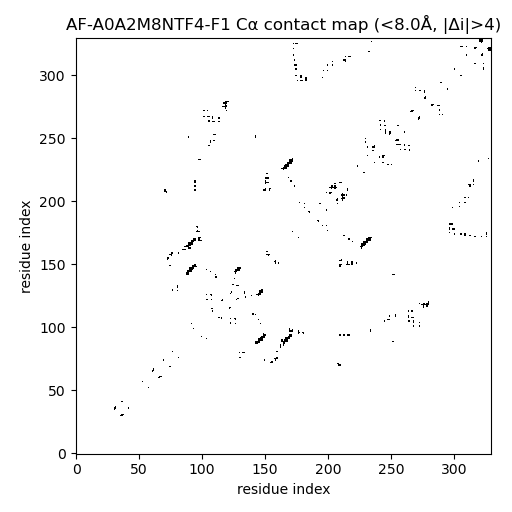97.25 171 ILE A CA 1
ATOM 1409 C C . ILE A 1 171 ? -3.152 -0.042 -6.146 1.00 97.25 171 ILE A C 1
ATOM 1411 O O . ILE A 1 171 ? -3.947 0.819 -5.777 1.00 97.25 171 ILE A O 1
ATOM 1415 N N . ARG A 1 172 ? -2.147 0.226 -6.974 1.00 96.19 172 ARG A N 1
ATOM 1416 C CA . ARG A 1 172 ? -1.912 1.527 -7.596 1.00 96.19 172 ARG A CA 1
ATOM 1417 C C . ARG A 1 172 ? -1.462 1.322 -9.032 1.00 96.19 172 ARG A C 1
ATOM 1419 O O . ARG A 1 172 ? -0.764 0.340 -9.309 1.00 96.19 172 ARG A O 1
ATOM 1426 N N . HIS A 1 173 ? -1.809 2.266 -9.907 1.00 95.69 173 HIS A N 1
ATOM 1427 C CA . HIS A 1 173 ? -1.483 2.213 -11.328 1.00 95.69 173 HIS A CA 1
ATOM 1428 C C . HIS A 1 173 ? -0.005 1.826 -11.566 1.00 95.69 173 HIS A C 1
ATOM 1430 O O . HIS A 1 173 ? 0.887 2.507 -11.040 1.00 95.69 173 HIS A O 1
ATOM 1436 N N . PRO A 1 174 ? 0.296 0.805 -12.397 1.00 96.06 174 PRO A N 1
ATOM 1437 C CA . PRO A 1 174 ? 1.643 0.242 -12.520 1.00 96.06 174 PRO A CA 1
ATOM 1438 C C . PRO A 1 174 ? 2.694 1.282 -12.914 1.00 96.06 174 PRO A C 1
ATOM 1440 O O . PRO A 1 174 ? 3.741 1.345 -12.283 1.00 96.06 174 PRO A O 1
ATOM 1443 N N . TYR A 1 175 ? 2.402 2.183 -13.860 1.00 93.81 175 TYR A N 1
ATOM 1444 C CA . TYR A 1 175 ? 3.333 3.273 -14.195 1.00 93.81 175 TYR A CA 1
ATOM 1445 C C . TYR A 1 175 ? 3.743 4.107 -12.978 1.00 93.81 175 TYR A C 1
ATOM 1447 O O . TYR A 1 175 ? 4.930 4.321 -12.773 1.00 93.81 175 TYR A O 1
ATOM 1455 N N . LYS A 1 176 ? 2.779 4.552 -12.157 1.00 91.69 176 LYS A N 1
ATOM 1456 C CA . LYS A 1 176 ? 3.045 5.392 -10.978 1.00 91.69 176 LYS A CA 1
ATOM 1457 C C . LYS A 1 176 ? 3.785 4.618 -9.891 1.00 91.69 176 LYS A C 1
ATOM 1459 O O . LYS A 1 176 ? 4.612 5.191 -9.183 1.00 91.69 176 LYS A O 1
ATOM 1464 N N . THR A 1 177 ? 3.473 3.334 -9.757 1.00 93.75 177 THR A N 1
ATOM 1465 C CA . THR A 1 177 ? 4.110 2.429 -8.802 1.00 93.75 177 THR A CA 1
ATOM 1466 C C . THR A 1 177 ? 5.572 2.188 -9.170 1.00 93.75 177 THR A C 1
ATOM 1468 O O . THR A 1 177 ? 6.451 2.452 -8.351 1.00 93.75 177 THR A O 1
ATOM 1471 N N . LEU A 1 178 ? 5.853 1.779 -10.412 1.00 94.56 178 LEU A N 1
ATOM 1472 C CA . LEU A 1 178 ? 7.204 1.433 -10.865 1.00 94.56 178 LEU A CA 1
ATOM 1473 C C . LEU A 1 178 ? 8.138 2.639 -10.904 1.00 94.56 178 LEU A C 1
ATOM 1475 O O . LEU A 1 178 ? 9.266 2.542 -10.430 1.00 94.56 178 LEU A O 1
ATOM 1479 N N . THR A 1 179 ? 7.676 3.798 -11.373 1.00 92.00 179 THR A N 1
ATOM 1480 C CA . THR A 1 179 ? 8.500 5.014 -11.334 1.00 92.00 179 THR A CA 1
ATOM 1481 C C . THR A 1 179 ? 8.783 5.463 -9.901 1.00 92.00 179 THR A C 1
ATOM 1483 O O . THR A 1 179 ? 9.885 5.911 -9.595 1.00 92.00 179 THR A O 1
ATOM 1486 N N . SER A 1 180 ? 7.811 5.328 -8.988 1.00 89.81 180 SER A N 1
ATOM 1487 C CA . SER A 1 180 ? 8.028 5.659 -7.576 1.00 89.81 180 SER A CA 1
ATOM 1488 C C . SER A 1 180 ? 8.984 4.678 -6.897 1.00 89.81 180 SER A C 1
ATOM 1490 O O . SER A 1 180 ? 9.700 5.083 -5.981 1.00 89.81 180 SER A O 1
ATOM 1492 N N . TYR A 1 181 ? 8.998 3.414 -7.331 1.00 91.38 181 TYR A N 1
ATOM 1493 C CA . TYR A 1 181 ? 9.917 2.389 -6.836 1.00 91.38 181 TYR A CA 1
ATOM 1494 C C . TYR A 1 181 ? 11.326 2.594 -7.360 1.00 91.38 181 TYR A C 1
ATOM 1496 O O . TYR A 1 181 ? 12.261 2.615 -6.568 1.00 91.38 181 TYR A O 1
ATOM 1504 N N . TYR A 1 182 ? 11.467 2.914 -8.638 1.00 92.25 182 TYR A N 1
ATOM 1505 C CA . TYR A 1 182 ? 12.748 3.324 -9.181 1.00 92.25 182 TYR A CA 1
ATOM 1506 C C . TYR A 1 182 ? 13.346 4.516 -8.420 1.00 92.25 182 TYR A C 1
ATOM 1508 O O . TYR A 1 182 ? 14.472 4.445 -7.943 1.00 92.25 182 TYR A O 1
ATOM 1516 N N . ASP A 1 183 ? 12.578 5.599 -8.250 1.00 87.75 183 ASP A N 1
ATOM 1517 C CA . ASP A 1 183 ? 13.048 6.786 -7.528 1.00 87.75 183 ASP A CA 1
ATOM 1518 C C . ASP A 1 183 ? 13.439 6.456 -6.073 1.00 87.75 183 ASP A C 1
ATOM 1520 O O . ASP A 1 183 ? 14.360 7.055 -5.522 1.00 87.75 183 ASP A O 1
ATOM 1524 N N . PHE A 1 184 ? 12.714 5.525 -5.438 1.00 85.19 184 PHE A N 1
ATOM 1525 C CA . PHE A 1 184 ? 13.026 5.044 -4.093 1.00 85.19 184 PHE A CA 1
ATOM 1526 C C . PHE A 1 184 ? 14.364 4.310 -4.057 1.00 85.19 184 PHE A C 1
ATOM 1528 O O . PHE A 1 184 ? 15.180 4.590 -3.183 1.00 85.19 184 PHE A O 1
ATOM 1535 N N . GLU A 1 185 ? 14.608 3.403 -4.998 1.00 86.31 185 GLU A N 1
ATOM 1536 C CA . GLU A 1 185 ? 15.870 2.669 -5.067 1.00 86.31 185 GLU A CA 1
ATOM 1537 C C . GLU A 1 185 ? 17.028 3.597 -5.412 1.00 86.31 185 GLU A C 1
ATOM 1539 O O . GLU A 1 185 ? 18.042 3.572 -4.724 1.00 86.31 185 GLU A O 1
ATOM 1544 N N . ALA A 1 186 ? 16.856 4.486 -6.389 1.00 86.06 186 ALA A N 1
ATOM 1545 C CA . ALA A 1 186 ? 17.868 5.467 -6.764 1.00 86.06 186 ALA A CA 1
ATOM 1546 C C . ALA A 1 186 ? 18.275 6.368 -5.587 1.00 86.06 186 ALA A C 1
ATOM 1548 O O . ALA A 1 186 ? 19.456 6.645 -5.409 1.00 86.06 186 ALA A O 1
ATOM 1549 N N . PHE A 1 187 ? 17.324 6.773 -4.738 1.00 82.25 187 PHE A N 1
ATOM 1550 C CA . PHE A 1 187 ? 17.636 7.527 -3.521 1.00 82.25 187 PHE A CA 1
ATOM 1551 C C . PHE A 1 187 ? 18.521 6.737 -2.540 1.00 82.25 187 PHE A C 1
ATOM 1553 O O . PHE A 1 187 ? 19.407 7.310 -1.914 1.00 82.25 187 PHE A O 1
ATOM 1560 N N . HIS A 1 188 ? 18.307 5.424 -2.417 1.00 79.44 188 HIS A N 1
ATOM 1561 C CA . HIS A 1 188 ? 19.084 4.559 -1.519 1.00 79.44 188 HIS A CA 1
ATOM 1562 C C . HIS A 1 188 ? 20.415 4.080 -2.119 1.00 79.44 188 HIS A C 1
ATOM 1564 O O . HIS A 1 188 ? 21.167 3.395 -1.428 1.00 79.44 188 HIS A O 1
ATOM 1570 N N . HIS A 1 189 ? 20.710 4.433 -3.372 1.00 81.69 189 HIS A N 1
ATOM 1571 C CA . HIS A 1 189 ? 21.959 4.110 -4.058 1.00 81.69 189 HIS A CA 1
ATOM 1572 C C . HIS A 1 189 ? 22.583 5.40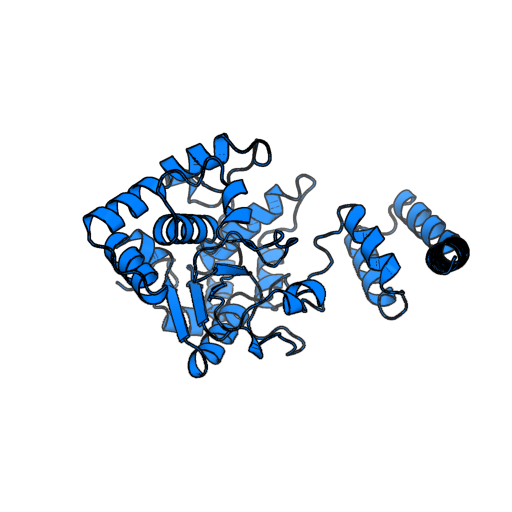3 -4.617 1.00 81.69 189 HIS A C 1
ATOM 1574 O O . HIS A 1 189 ? 22.581 5.617 -5.832 1.00 81.69 189 HIS A O 1
ATOM 1580 N N . PRO A 1 190 ? 23.096 6.293 -3.741 1.00 77.25 190 PRO A N 1
ATOM 1581 C CA . PRO A 1 190 ? 23.621 7.601 -4.145 1.00 77.25 190 PRO A CA 1
ATOM 1582 C C . PRO A 1 190 ? 24.836 7.504 -5.079 1.00 77.25 190 PRO A C 1
ATOM 1584 O O . PRO A 1 190 ? 25.045 8.401 -5.892 1.00 77.25 190 PRO A O 1
ATOM 1587 N N . ASP A 1 191 ? 25.582 6.397 -5.019 1.00 82.12 191 ASP A N 1
ATOM 1588 C CA . ASP A 1 191 ? 26.717 6.107 -5.907 1.00 82.12 191 ASP A CA 1
ATOM 1589 C C . ASP A 1 191 ? 26.288 5.655 -7.318 1.00 82.12 191 ASP A C 1
ATOM 1591 O O . ASP A 1 191 ? 27.126 5.383 -8.178 1.00 82.12 191 ASP A O 1
ATOM 1595 N N . GLY A 1 192 ? 24.979 5.585 -7.567 1.00 82.19 192 GLY A N 1
ATOM 1596 C CA . GLY A 1 192 ? 24.387 5.182 -8.832 1.00 82.19 192 GLY A CA 1
ATOM 1597 C C . GLY A 1 192 ? 23.496 3.955 -8.679 1.00 82.19 192 GLY A C 1
ATOM 1598 O O . GLY A 1 192 ? 23.865 2.950 -8.072 1.00 82.19 192 GLY A O 1
ATOM 1599 N N . PHE A 1 193 ? 22.318 4.032 -9.289 1.00 89.62 193 PHE A N 1
ATOM 1600 C CA . PHE A 1 193 ? 21.430 2.894 -9.502 1.00 89.62 193 PHE A CA 1
ATOM 1601 C C . PHE A 1 193 ? 21.412 2.522 -10.988 1.00 89.62 193 PHE A C 1
ATOM 1603 O O . PHE A 1 193 ? 21.851 3.302 -11.837 1.00 89.62 193 PHE A O 1
ATOM 1610 N N . MET A 1 194 ? 20.912 1.329 -11.313 1.00 91.50 194 MET A N 1
ATOM 1611 C CA . MET A 1 194 ? 20.747 0.917 -12.709 1.00 91.50 194 MET A CA 1
ATOM 1612 C C . MET A 1 194 ? 19.790 1.860 -13.459 1.00 91.50 194 MET A C 1
ATOM 1614 O O . MET A 1 194 ? 18.922 2.452 -12.819 1.00 91.50 194 MET A O 1
ATOM 1618 N N . PRO A 1 195 ? 19.886 1.975 -14.795 1.00 93.25 195 PRO A N 1
ATOM 1619 C CA . PRO A 1 195 ? 18.910 2.706 -15.599 1.00 93.25 195 PRO A CA 1
ATOM 1620 C C . PRO A 1 195 ? 17.470 2.214 -15.391 1.00 93.25 195 PRO A C 1
ATOM 1622 O O . PRO A 1 195 ? 17.225 1.028 -15.161 1.00 93.25 195 PRO A O 1
ATOM 1625 N N . ILE A 1 196 ? 16.486 3.109 -15.539 1.00 93.38 196 ILE A N 1
ATOM 1626 C CA . ILE A 1 196 ? 15.062 2.761 -15.371 1.00 93.38 196 ILE A CA 1
ATOM 1627 C C . ILE A 1 196 ? 14.595 1.674 -16.338 1.00 93.38 196 ILE A C 1
ATOM 1629 O O . ILE A 1 196 ? 13.758 0.855 -15.964 1.00 93.38 196 ILE A O 1
ATOM 1633 N N . SER A 1 197 ? 15.162 1.620 -17.546 1.00 94.75 197 SER A N 1
ATOM 1634 C CA . SER A 1 197 ? 14.905 0.543 -18.502 1.00 94.75 197 SER A CA 1
ATOM 1635 C C . SER A 1 197 ? 15.243 -0.822 -17.912 1.00 94.75 197 SER A C 1
ATOM 1637 O O . SER A 1 197 ? 14.423 -1.733 -17.983 1.00 94.75 197 SER A O 1
ATOM 1639 N N . ASP A 1 198 ? 16.410 -0.943 -17.284 1.00 93.50 198 ASP A N 1
ATOM 1640 C CA . ASP A 1 198 ? 16.942 -2.204 -16.767 1.00 93.50 198 ASP A CA 1
ATOM 1641 C C . ASP A 1 198 ? 16.169 -2.640 -15.525 1.00 93.50 198 ASP A C 1
ATOM 1643 O O . ASP A 1 198 ? 15.795 -3.806 -15.400 1.00 93.50 198 ASP A O 1
ATOM 1647 N N . PHE A 1 199 ? 15.839 -1.683 -14.652 1.00 94.12 199 PHE A N 1
ATOM 1648 C CA . PHE A 1 199 ? 14.935 -1.910 -13.527 1.00 94.12 199 PHE A CA 1
ATOM 1649 C C . PHE A 1 199 ? 13.572 -2.429 -14.001 1.00 94.12 199 PHE A C 1
ATOM 1651 O O . PHE A 1 199 ? 13.088 -3.445 -13.500 1.00 94.12 199 PHE A O 1
ATOM 1658 N N . VAL A 1 200 ? 12.962 -1.770 -14.995 1.00 95.06 200 VAL A N 1
ATOM 1659 C CA . VAL A 1 200 ? 11.682 -2.212 -15.560 1.00 95.06 200 VAL A CA 1
ATOM 1660 C C . VAL A 1 200 ? 11.825 -3.618 -16.135 1.00 95.06 200 VAL A C 1
ATOM 1662 O O . VAL A 1 200 ? 11.013 -4.466 -15.786 1.00 95.06 200 VAL A O 1
ATOM 1665 N N . GLN A 1 201 ? 12.868 -3.920 -16.917 1.00 94.38 201 GLN A N 1
ATOM 1666 C CA . GLN A 1 201 ? 13.079 -5.280 -17.435 1.00 94.38 201 GLN A CA 1
ATOM 1667 C C . GLN A 1 201 ? 13.177 -6.323 -16.318 1.00 94.38 201 GLN A C 1
ATOM 1669 O O . GLN A 1 201 ? 12.590 -7.397 -16.437 1.00 94.38 201 GLN A O 1
ATOM 1674 N N . GLN A 1 202 ? 13.871 -6.025 -15.216 1.00 91.44 202 GLN A N 1
ATOM 1675 C CA . GLN A 1 202 ? 13.916 -6.941 -14.075 1.00 91.44 202 GLN A CA 1
ATOM 1676 C C . GLN A 1 202 ? 12.529 -7.164 -13.466 1.00 91.44 202 GLN A C 1
ATOM 1678 O O . GLN A 1 202 ? 12.190 -8.299 -13.145 1.00 91.44 202 GLN A O 1
ATOM 1683 N N . VAL A 1 203 ? 11.698 -6.127 -13.345 1.00 92.75 203 VAL A N 1
ATOM 1684 C CA . VAL A 1 203 ? 10.314 -6.276 -12.868 1.00 92.75 203 VAL A CA 1
ATOM 1685 C C . VAL A 1 203 ? 9.470 -7.105 -13.842 1.00 92.75 203 VAL A C 1
ATOM 1687 O O . VAL A 1 203 ? 8.797 -8.032 -13.400 1.00 92.75 203 VAL A O 1
ATOM 1690 N N . LEU A 1 204 ? 9.522 -6.819 -15.149 1.00 93.25 204 LEU A N 1
ATOM 1691 C CA . LEU A 1 204 ? 8.743 -7.538 -16.172 1.00 93.25 204 LEU A CA 1
ATOM 1692 C C . LEU A 1 204 ? 9.134 -9.019 -16.268 1.00 93.25 204 LEU A C 1
ATOM 1694 O O . LEU A 1 204 ? 8.288 -9.867 -16.526 1.00 93.25 204 LEU A O 1
ATOM 1698 N N . ASN A 1 205 ? 10.402 -9.343 -16.009 1.00 88.94 205 ASN A N 1
ATOM 1699 C CA . ASN A 1 205 ? 10.897 -10.721 -15.957 1.00 88.94 205 ASN A CA 1
ATOM 1700 C C . ASN A 1 205 ? 10.621 -11.407 -14.610 1.00 88.94 205 ASN A C 1
ATOM 1702 O O . ASN A 1 205 ? 11.222 -12.440 -14.307 1.00 88.94 205 ASN A O 1
ATOM 1706 N N . ASN A 1 206 ? 9.769 -10.809 -13.768 1.00 86.81 206 ASN A N 1
ATOM 1707 C CA . ASN A 1 206 ? 9.489 -11.245 -12.405 1.00 86.81 206 ASN A CA 1
ATOM 1708 C C . ASN A 1 206 ? 10.772 -11.406 -11.563 1.00 86.81 206 ASN A C 1
ATOM 1710 O O . ASN A 1 206 ? 10.767 -12.152 -10.593 1.00 86.81 206 ASN A O 1
ATOM 1714 N N . ALA A 1 207 ? 11.872 -10.736 -11.934 1.00 83.69 207 ALA A N 1
ATOM 1715 C CA . ALA A 1 207 ? 13.240 -10.952 -11.462 1.00 83.69 207 ALA A CA 1
ATOM 1716 C C . ALA A 1 207 ? 13.656 -10.032 -10.293 1.00 83.69 207 ALA A C 1
ATOM 1718 O O . ALA A 1 207 ? 14.679 -10.292 -9.663 1.00 83.69 207 ALA A O 1
ATOM 1719 N N . TYR A 1 208 ? 12.845 -9.027 -9.947 1.00 86.81 208 TYR A N 1
ATOM 1720 C CA . TYR A 1 208 ? 13.127 -8.080 -8.858 1.00 86.81 208 TYR A CA 1
ATOM 1721 C C . TYR A 1 208 ? 12.709 -8.590 -7.459 1.00 86.81 208 TYR A C 1
ATOM 1723 O O . TYR A 1 208 ? 12.088 -9.649 -7.345 1.00 86.81 208 TYR A O 1
ATOM 1731 N N . GLN A 1 209 ? 13.042 -7.833 -6.401 1.00 80.44 209 GLN A N 1
ATOM 1732 C CA . GLN A 1 209 ? 12.948 -8.228 -4.982 1.00 80.44 209 GLN A CA 1
ATOM 1733 C C . GLN A 1 209 ? 11.614 -8.887 -4.580 1.00 80.44 209 GLN A C 1
ATOM 1735 O O . GLN A 1 209 ? 11.621 -9.941 -3.959 1.00 80.44 209 GLN A O 1
ATOM 1740 N N . PHE A 1 210 ? 10.478 -8.290 -4.949 1.00 85.19 210 PHE A N 1
ATOM 1741 C CA . PHE A 1 210 ? 9.134 -8.806 -4.630 1.00 85.19 210 PHE A CA 1
ATOM 1742 C C . PHE A 1 210 ? 8.420 -9.382 -5.860 1.00 85.19 210 PHE A C 1
ATOM 1744 O O . PHE A 1 210 ? 7.192 -9.432 -5.921 1.00 85.19 210 PHE A O 1
ATOM 1751 N N . GLY A 1 211 ? 9.202 -9.775 -6.867 1.00 88.94 211 GLY A N 1
ATOM 1752 C CA . GLY A 1 211 ? 8.697 -10.198 -8.162 1.00 88.94 211 GLY A CA 1
ATOM 1753 C C . GLY A 1 211 ? 8.174 -9.046 -9.019 1.00 88.94 211 GLY A C 1
ATOM 1754 O O . GLY A 1 211 ? 8.435 -7.863 -8.768 1.00 88.94 211 GLY A O 1
ATOM 1755 N N . GLY A 1 212 ? 7.457 -9.418 -10.070 1.00 92.94 212 GLY A N 1
ATOM 1756 C CA . GLY A 1 212 ? 6.816 -8.509 -10.999 1.00 92.94 212 GLY A CA 1
ATOM 1757 C C . GLY A 1 212 ? 5.476 -8.001 -10.470 1.00 92.94 212 GLY A C 1
ATOM 1758 O O . GLY A 1 212 ? 4.796 -8.662 -9.684 1.00 92.94 212 GLY A O 1
ATOM 1759 N N . TRP A 1 213 ? 5.091 -6.789 -10.876 1.00 96.81 213 TRP A N 1
ATOM 1760 C CA . TRP A 1 213 ? 3.847 -6.169 -10.407 1.00 96.81 213 TRP A CA 1
ATOM 1761 C C . TRP A 1 213 ? 2.612 -7.002 -10.782 1.00 96.81 213 TRP A C 1
ATOM 1763 O O . TRP A 1 213 ? 1.713 -7.158 -9.954 1.00 96.81 213 TRP A O 1
ATOM 1773 N N . ALA A 1 214 ? 2.576 -7.559 -11.998 1.00 96.06 214 ALA A N 1
ATOM 1774 C CA . ALA A 1 214 ? 1.441 -8.342 -12.480 1.00 96.06 214 ALA A CA 1
ATOM 1775 C C . ALA A 1 214 ? 1.323 -9.672 -11.726 1.00 96.06 214 ALA A C 1
ATOM 1777 O O . ALA A 1 214 ? 0.243 -9.983 -11.221 1.00 96.06 214 ALA A O 1
ATOM 1778 N N . GLU A 1 215 ? 2.427 -10.414 -11.549 1.00 93.56 215 GLU A N 1
ATOM 1779 C CA . GLU A 1 215 ? 2.422 -11.656 -10.765 1.00 93.56 215 GLU A CA 1
ATOM 1780 C C . GLU A 1 215 ? 2.061 -11.393 -9.302 1.00 93.56 215 GLU A C 1
ATOM 1782 O O . GLU A 1 215 ? 1.293 -12.155 -8.712 1.00 93.56 215 GLU A O 1
ATOM 1787 N N . HIS A 1 216 ? 2.554 -10.297 -8.718 1.00 94.00 216 HIS A N 1
ATOM 1788 C CA . HIS A 1 216 ? 2.222 -9.933 -7.346 1.00 94.00 216 HIS A CA 1
ATOM 1789 C C . HIS A 1 216 ? 0.715 -9.684 -7.189 1.00 94.00 216 HIS A C 1
ATOM 1791 O O . HIS A 1 216 ? 0.083 -10.297 -6.327 1.00 94.00 216 HIS A O 1
ATOM 1797 N N . VAL A 1 217 ? 0.113 -8.846 -8.042 1.00 96.06 217 VAL A N 1
ATOM 1798 C CA . VAL A 1 217 ? -1.340 -8.588 -8.029 1.00 96.06 217 VAL A CA 1
ATOM 1799 C C . VAL A 1 217 ? -2.128 -9.878 -8.262 1.00 96.06 217 VAL A C 1
ATOM 1801 O O . VAL A 1 217 ? -3.064 -10.169 -7.515 1.00 96.06 217 VAL A O 1
ATOM 1804 N N . GLN A 1 218 ? -1.730 -10.677 -9.253 1.00 93.62 218 GLN A N 1
ATOM 1805 C CA . GLN A 1 218 ? -2.423 -11.914 -9.598 1.00 93.62 218 GLN A CA 1
ATOM 1806 C C . GLN A 1 218 ? -2.378 -12.939 -8.460 1.00 93.62 218 GLN A C 1
ATOM 1808 O O . GLN A 1 218 ? -3.390 -13.581 -8.179 1.00 93.62 218 GLN A O 1
ATOM 1813 N N . SER A 1 219 ? -1.247 -13.057 -7.760 1.00 90.38 219 SER A N 1
ATOM 1814 C CA . SER A 1 219 ? -1.108 -13.983 -6.632 1.00 90.38 219 SER A CA 1
ATOM 1815 C C . SER A 1 219 ? -2.111 -13.680 -5.512 1.00 90.38 219 SER A C 1
ATOM 1817 O O . SER A 1 219 ? -2.780 -14.583 -5.010 1.00 90.38 219 SER A O 1
ATOM 1819 N N . TRP A 1 220 ? -2.292 -12.401 -5.175 1.00 92.94 220 TRP A N 1
ATOM 1820 C CA . TRP A 1 220 ? -3.252 -11.964 -4.160 1.00 92.94 220 TRP A CA 1
ATOM 1821 C C . TRP A 1 220 ? -4.699 -12.042 -4.646 1.00 92.94 220 TRP A C 1
ATOM 1823 O O . TRP A 1 220 ? -5.595 -12.366 -3.868 1.00 92.94 220 TRP A O 1
ATOM 1833 N N . ARG A 1 221 ? -4.947 -11.821 -5.940 1.00 92.94 221 ARG A N 1
ATOM 1834 C CA . ARG A 1 221 ? -6.270 -12.040 -6.538 1.00 92.94 221 ARG A CA 1
ATOM 1835 C C . ARG A 1 221 ? -6.699 -13.501 -6.432 1.00 92.94 221 ARG A C 1
ATOM 1837 O O . ARG A 1 221 ? -7.827 -13.770 -6.031 1.00 92.94 221 ARG A O 1
ATOM 1844 N N . GLN A 1 222 ? -5.799 -14.433 -6.733 1.00 89.69 222 GLN A N 1
ATOM 1845 C CA . GLN A 1 222 ? -6.056 -15.867 -6.583 1.00 89.69 222 GLN A CA 1
ATOM 1846 C C . GLN A 1 222 ? -6.312 -16.248 -5.117 1.00 89.69 222 GLN A C 1
ATOM 1848 O O . GLN A 1 222 ? -7.189 -17.058 -4.842 1.00 89.69 222 GLN A O 1
ATOM 1853 N N . ALA A 1 223 ? -5.615 -15.618 -4.167 1.00 88.44 223 ALA A N 1
ATOM 1854 C CA . ALA A 1 223 ? -5.832 -15.834 -2.735 1.00 88.44 223 ALA A CA 1
ATOM 1855 C C . ALA A 1 223 ? -7.200 -15.350 -2.224 1.00 88.44 223 ALA A C 1
ATOM 1857 O O . ALA A 1 223 ? -7.698 -15.843 -1.209 1.00 88.44 223 ALA A O 1
ATOM 1858 N N . ALA A 1 224 ? -7.811 -14.374 -2.903 1.00 91.38 224 ALA A N 1
ATOM 1859 C CA . ALA A 1 224 ? -9.050 -13.737 -2.461 1.00 91.38 224 ALA A CA 1
ATOM 1860 C C . ALA A 1 224 ? -10.237 -14.706 -2.398 1.00 91.38 224 ALA A C 1
ATOM 1862 O O . ALA A 1 224 ? -11.184 -14.461 -1.656 1.00 91.38 224 ALA A O 1
ATOM 1863 N N . THR A 1 225 ? -10.194 -15.820 -3.136 1.00 86.31 225 THR A N 1
ATOM 1864 C CA . THR A 1 225 ? -11.279 -16.812 -3.152 1.00 86.31 225 THR A CA 1
ATOM 1865 C C . THR A 1 225 ? -11.402 -17.602 -1.850 1.00 86.31 225 THR A C 1
ATOM 1867 O O . THR A 1 225 ? -12.432 -18.228 -1.618 1.00 86.31 225 THR A O 1
ATOM 1870 N N . SER A 1 226 ? -10.364 -17.606 -1.010 1.00 85.31 226 SER A N 1
ATOM 1871 C CA . SER A 1 226 ? -10.297 -18.398 0.225 1.00 85.31 226 SER A CA 1
ATOM 1872 C C . SER A 1 226 ? -10.012 -17.563 1.477 1.00 85.31 226 SER A C 1
ATOM 1874 O O . SER A 1 226 ? -9.653 -18.124 2.508 1.00 85.31 226 SER A O 1
ATOM 1876 N N . ALA A 1 227 ? -10.140 -16.236 1.401 1.00 88.94 227 ALA A N 1
ATOM 1877 C CA . ALA A 1 227 ? -9.833 -15.320 2.497 1.00 88.94 227 ALA A CA 1
ATOM 1878 C C . ALA A 1 227 ? -10.833 -14.158 2.558 1.00 88.94 227 ALA A C 1
ATOM 1880 O O . ALA A 1 227 ? -11.489 -13.821 1.573 1.00 88.94 227 ALA A O 1
ATOM 1881 N N . GLN A 1 228 ? -10.921 -13.496 3.711 1.00 94.75 228 GLN A N 1
ATOM 1882 C CA . GLN A 1 228 ? -11.575 -12.194 3.801 1.00 94.75 228 GLN A CA 1
ATOM 1883 C C . GLN A 1 228 ? -10.651 -11.147 3.175 1.00 94.75 228 GLN A C 1
ATOM 1885 O O . GLN A 1 228 ? -9.639 -10.770 3.759 1.00 94.75 228 GLN A O 1
ATOM 1890 N N . ALA A 1 229 ? -10.994 -10.689 1.978 1.00 96.44 229 ALA A N 1
ATOM 1891 C CA . ALA A 1 229 ? -10.152 -9.813 1.175 1.00 96.44 229 ALA A CA 1
ATOM 1892 C C . ALA A 1 229 ? -10.826 -8.462 0.914 1.00 96.44 229 ALA A C 1
ATOM 1894 O O . ALA A 1 229 ? -11.990 -8.406 0.513 1.00 96.44 229 ALA A O 1
ATOM 1895 N N . LEU A 1 230 ? -10.075 -7.371 1.074 1.00 98.12 230 LEU A N 1
ATOM 1896 C CA . LEU A 1 230 ? -10.480 -6.036 0.637 1.00 98.12 230 LEU A CA 1
ATOM 1897 C C . LEU A 1 230 ? -9.435 -5.449 -0.310 1.00 98.12 230 LEU A C 1
ATOM 1899 O O . LEU A 1 230 ? -8.337 -5.100 0.109 1.00 98.12 230 LEU A O 1
ATOM 1903 N N . PHE A 1 231 ? -9.797 -5.263 -1.577 1.00 97.94 231 PHE A N 1
ATOM 1904 C CA . PHE A 1 231 ? -8.985 -4.489 -2.514 1.00 97.94 231 PHE A CA 1
ATOM 1905 C C . PHE A 1 231 ? -9.324 -2.998 -2.431 1.00 97.94 231 PHE A C 1
ATOM 1907 O O . PHE A 1 231 ? -10.499 -2.615 -2.466 1.00 97.94 231 PHE A O 1
ATOM 1914 N N . VAL A 1 232 ? -8.288 -2.161 -2.373 1.00 97.94 232 VAL A N 1
ATOM 1915 C CA . VAL A 1 232 ? -8.394 -0.698 -2.383 1.00 97.94 232 VAL A CA 1
ATOM 1916 C C . VAL A 1 232 ? -7.492 -0.140 -3.480 1.00 97.94 232 VAL A C 1
ATOM 1918 O O . VAL A 1 232 ? -6.269 -0.263 -3.397 1.00 97.94 232 VAL A O 1
ATOM 1921 N N . ARG A 1 233 ? -8.083 0.496 -4.500 1.00 96.88 233 ARG A N 1
ATOM 1922 C CA . ARG A 1 233 ? -7.315 1.288 -5.469 1.00 96.88 233 ARG A CA 1
ATOM 1923 C C . ARG A 1 233 ? -6.880 2.588 -4.801 1.00 96.88 233 ARG A C 1
ATOM 1925 O O . ARG A 1 233 ? -7.708 3.309 -4.241 1.00 96.88 233 ARG A O 1
ATOM 1932 N N . TYR A 1 234 ? -5.593 2.898 -4.880 1.00 95.69 234 TYR A N 1
ATOM 1933 C CA . TYR A 1 234 ? -5.019 4.145 -4.378 1.00 95.69 234 TYR A CA 1
ATOM 1934 C C . TYR A 1 234 ? -5.754 5.363 -4.955 1.00 95.69 234 TYR A C 1
ATOM 1936 O O . TYR A 1 234 ? -6.051 6.315 -4.240 1.00 95.69 234 TYR A O 1
ATOM 1944 N N . GLU A 1 235 ? -6.091 5.309 -6.242 1.00 94.69 235 GLU A N 1
ATOM 1945 C CA . GLU A 1 235 ? -6.766 6.380 -6.972 1.00 94.69 235 GLU A CA 1
ATOM 1946 C C . GLU A 1 235 ? -8.206 6.612 -6.484 1.00 94.69 235 GLU A C 1
ATOM 1948 O O . GLU A 1 235 ? -8.652 7.757 -6.413 1.00 94.69 235 GLU A O 1
ATOM 1953 N N . ASP A 1 236 ? -8.916 5.561 -6.067 1.00 95.44 236 ASP A N 1
ATOM 1954 C CA . ASP A 1 236 ? -10.266 5.701 -5.509 1.00 95.44 236 ASP A CA 1
ATOM 1955 C C . ASP A 1 236 ? -10.241 6.316 -4.113 1.00 95.44 236 ASP A C 1
ATOM 1957 O O . ASP A 1 236 ? -11.048 7.191 -3.800 1.00 95.44 236 ASP A O 1
ATOM 1961 N N . LEU A 1 237 ? -9.261 5.917 -3.298 1.00 95.19 237 LEU A N 1
ATOM 1962 C CA . LEU A 1 237 ? -9.025 6.526 -1.993 1.00 95.19 237 LEU A CA 1
ATOM 1963 C C . LEU A 1 237 ? -8.693 8.023 -2.124 1.00 95.19 237 LEU A C 1
ATOM 1965 O O . LEU A 1 237 ? -9.073 8.810 -1.264 1.00 95.19 237 LEU A O 1
ATOM 1969 N N . GLN A 1 238 ? -8.031 8.440 -3.209 1.00 93.31 238 GLN A N 1
ATOM 1970 C CA . GLN A 1 238 ? -7.830 9.862 -3.509 1.00 93.31 238 GLN A CA 1
ATOM 1971 C C . GLN A 1 238 ? -9.113 10.566 -3.955 1.00 93.31 238 GLN A C 1
ATOM 1973 O O . GLN A 1 238 ? -9.338 11.709 -3.561 1.00 93.31 238 GLN A O 1
ATOM 1978 N N . ARG A 1 239 ? -9.930 9.912 -4.788 1.00 94.19 239 ARG A N 1
ATOM 1979 C CA . ARG A 1 239 ? -11.140 10.506 -5.375 1.00 94.19 239 ARG A CA 1
ATOM 1980 C C . ARG A 1 239 ? -12.272 10.657 -4.360 1.00 94.19 239 ARG A C 1
ATOM 1982 O O . ARG A 1 239 ? -12.944 11.683 -4.355 1.00 94.19 239 ARG A O 1
ATOM 1989 N N . ALA A 1 240 ? -12.485 9.647 -3.520 1.00 96.25 240 ALA A N 1
ATOM 1990 C CA . ALA A 1 240 ? -13.593 9.579 -2.568 1.00 96.25 240 ALA A CA 1
ATOM 1991 C C . ALA A 1 240 ? -13.119 9.097 -1.180 1.00 96.25 240 ALA A C 1
ATOM 1993 O O . ALA A 1 240 ? -13.563 8.053 -0.695 1.00 96.25 240 ALA A O 1
ATOM 1994 N N . PRO A 1 241 ? -12.218 9.840 -0.508 1.00 96.00 241 PRO A N 1
ATOM 1995 C CA . PRO A 1 241 ? -11.543 9.371 0.700 1.00 96.00 241 PRO A CA 1
ATOM 1996 C C . PRO A 1 241 ? -12.502 8.941 1.811 1.00 96.00 241 PRO A C 1
ATOM 1998 O O . PRO A 1 241 ? -12.291 7.891 2.401 1.00 96.00 241 PRO A O 1
ATOM 2001 N N . ILE A 1 242 ? -13.578 9.693 2.060 1.00 98.06 242 ILE A N 1
ATOM 2002 C CA . ILE A 1 242 ? -14.535 9.413 3.146 1.00 98.06 242 ILE A CA 1
ATOM 2003 C C . ILE A 1 242 ? -15.167 8.029 3.004 1.00 98.06 242 ILE A C 1
ATOM 2005 O O . ILE A 1 242 ? -15.064 7.205 3.911 1.00 98.06 242 ILE A O 1
ATOM 2009 N N . VAL A 1 243 ? -15.716 7.736 1.823 1.00 97.88 243 VAL A N 1
ATOM 2010 C CA . VAL A 1 243 ? -16.367 6.453 1.524 1.00 97.88 243 VAL A CA 1
ATOM 2011 C C . VAL A 1 243 ? -15.378 5.293 1.659 1.00 97.88 243 VAL A C 1
ATOM 2013 O O . VAL A 1 243 ? -15.703 4.242 2.214 1.00 97.88 243 VAL A O 1
ATOM 2016 N N . HIS A 1 244 ? -14.143 5.470 1.184 1.00 98.06 244 HIS A N 1
ATOM 2017 C CA . HIS A 1 244 ? -13.128 4.421 1.267 1.00 98.06 244 HIS A CA 1
ATOM 2018 C C . HIS A 1 244 ? -12.585 4.227 2.687 1.00 98.06 244 HIS A C 1
ATOM 2020 O O . HIS A 1 244 ? -12.386 3.081 3.088 1.00 98.06 244 HIS A O 1
ATOM 2026 N N . ILE A 1 245 ? -12.405 5.296 3.469 1.00 98.56 245 ILE A N 1
ATOM 2027 C CA . ILE A 1 245 ? -12.017 5.226 4.886 1.00 98.56 245 ILE A CA 1
ATOM 2028 C C . ILE A 1 245 ? -13.096 4.481 5.685 1.00 98.56 245 ILE A C 1
ATOM 2030 O O . ILE A 1 245 ? -12.765 3.560 6.431 1.00 98.56 245 ILE A O 1
ATOM 2034 N N . GLN A 1 246 ? -14.379 4.787 5.471 1.00 98.56 246 GLN A N 1
ATOM 2035 C CA . GLN A 1 246 ? -15.496 4.061 6.093 1.00 98.56 246 GLN A CA 1
ATOM 2036 C C . GLN A 1 246 ? -15.513 2.580 5.704 1.00 98.56 246 GLN A C 1
ATOM 2038 O O . GLN A 1 246 ? -15.662 1.715 6.567 1.00 98.56 246 GLN A O 1
ATOM 2043 N N . ARG A 1 247 ? -15.292 2.262 4.422 1.00 98.50 247 ARG A N 1
ATOM 2044 C CA . ARG A 1 247 ? -15.208 0.874 3.938 1.00 98.50 247 ARG A CA 1
ATOM 2045 C C . ARG A 1 247 ? -14.048 0.104 4.580 1.00 98.50 247 ARG A C 1
ATOM 2047 O O . ARG A 1 247 ? -14.213 -1.063 4.934 1.00 98.50 247 ARG A O 1
ATOM 2054 N N . ILE A 1 248 ? -12.888 0.744 4.746 1.00 98.50 248 ILE A N 1
ATOM 2055 C CA . ILE A 1 248 ? -11.725 0.164 5.435 1.00 98.50 248 ILE A CA 1
ATOM 2056 C C . ILE A 1 248 ? -12.044 -0.054 6.917 1.00 98.50 248 ILE A C 1
ATOM 2058 O O . ILE A 1 248 ? -11.797 -1.141 7.437 1.00 98.50 248 ILE A O 1
ATOM 2062 N N . ALA A 1 249 ? -12.642 0.937 7.582 1.00 97.81 249 ALA A N 1
ATOM 2063 C CA . ALA A 1 249 ? -13.057 0.830 8.976 1.00 97.81 249 ALA A CA 1
ATOM 2064 C C . ALA A 1 249 ? -14.025 -0.341 9.180 1.00 97.81 249 ALA A C 1
ATOM 2066 O O . ALA A 1 249 ? -13.774 -1.197 10.029 1.00 97.81 249 ALA A O 1
ATOM 2067 N N . GLN A 1 250 ? -15.056 -0.448 8.336 1.00 98.06 250 GLN A N 1
ATOM 2068 C CA . GLN A 1 250 ? -16.029 -1.538 8.385 1.00 98.06 250 GLN A CA 1
ATOM 2069 C C . GLN A 1 250 ? -15.355 -2.900 8.215 1.00 98.06 250 GLN A C 1
ATOM 2071 O O . GLN A 1 250 ? -15.637 -3.832 8.971 1.00 98.06 250 GLN A O 1
ATOM 2076 N N . PHE A 1 251 ? -14.421 -3.017 7.268 1.00 98.00 251 PHE A N 1
ATOM 2077 C CA . PHE A 1 251 ? -13.656 -4.245 7.073 1.00 98.00 251 PHE A CA 1
ATOM 2078 C C . PHE A 1 251 ? -12.811 -4.608 8.303 1.00 98.00 251 PHE A C 1
ATOM 2080 O O . PHE A 1 251 ? -12.707 -5.783 8.655 1.00 98.00 251 PHE A O 1
ATOM 2087 N N . LEU A 1 252 ? -12.274 -3.613 9.010 1.00 96.44 252 LEU A N 1
ATOM 2088 C CA . LEU A 1 252 ? -11.557 -3.770 10.279 1.00 96.44 252 LEU A CA 1
ATOM 2089 C C . LEU A 1 252 ? -12.485 -3.929 11.502 1.00 96.44 252 LEU A C 1
ATOM 2091 O O . LEU A 1 252 ? -12.005 -3.969 12.632 1.00 96.44 252 LEU A O 1
ATOM 2095 N N . GLY A 1 253 ? -13.803 -4.047 11.308 1.00 95.44 253 GLY A N 1
ATOM 2096 C CA . GLY A 1 253 ? -14.767 -4.223 12.399 1.00 95.44 253 GLY A CA 1
ATOM 2097 C C . GLY A 1 253 ? -15.058 -2.943 13.190 1.00 95.44 253 GLY A C 1
ATOM 2098 O O . GLY A 1 253 ? -15.487 -3.013 14.342 1.00 95.44 253 GLY A O 1
ATOM 2099 N N . ARG A 1 254 ? -14.815 -1.771 12.596 1.00 95.31 254 ARG A N 1
ATOM 2100 C CA . ARG A 1 254 ? -15.159 -0.453 13.142 1.00 95.31 254 ARG A CA 1
ATOM 2101 C C . ARG A 1 254 ? -16.273 0.177 12.316 1.00 95.31 254 ARG A C 1
ATOM 2103 O O . ARG A 1 254 ? -16.269 0.097 11.095 1.00 95.31 254 ARG A O 1
ATOM 2110 N N . ILE A 1 255 ? -17.213 0.834 12.978 1.00 95.31 255 ILE A N 1
ATOM 2111 C CA . ILE A 1 255 ? -18.209 1.677 12.316 1.00 95.31 255 ILE A CA 1
ATOM 2112 C C . ILE A 1 255 ? -17.864 3.105 12.704 1.00 95.31 255 ILE A C 1
ATOM 2114 O O . ILE A 1 255 ? -17.768 3.402 13.893 1.00 95.31 255 ILE A O 1
ATOM 2118 N N . ILE A 1 256 ? -17.634 3.947 11.703 1.00 96.25 256 ILE A N 1
ATOM 2119 C CA . ILE A 1 256 ? -17.324 5.362 11.883 1.00 96.25 256 ILE A CA 1
ATOM 2120 C C . ILE A 1 256 ? -18.295 6.189 11.044 1.00 96.25 256 ILE A C 1
ATOM 2122 O O . ILE A 1 256 ? -18.674 5.767 9.948 1.00 96.25 256 ILE A O 1
ATOM 2126 N N . ASP A 1 257 ? -18.705 7.341 11.559 1.00 97.25 257 ASP A N 1
ATOM 2127 C CA . ASP A 1 257 ? -19.550 8.282 10.824 1.00 97.25 257 ASP A CA 1
ATOM 2128 C C . ASP A 1 257 ? -18.729 9.191 9.888 1.00 97.25 257 ASP A C 1
ATOM 2130 O O . ASP A 1 257 ? -17.501 9.092 9.800 1.00 97.25 257 ASP A O 1
ATOM 2134 N N . ASP A 1 258 ? -19.411 10.068 9.149 1.00 97.62 258 ASP A N 1
ATOM 2135 C CA . ASP A 1 258 ? -18.773 11.016 8.225 1.00 97.62 258 ASP A CA 1
ATOM 2136 C C . ASP A 1 258 ? -17.825 11.986 8.945 1.00 97.62 258 ASP A C 1
ATOM 2138 O O . ASP A 1 258 ? -16.795 12.364 8.390 1.00 97.62 258 ASP A O 1
ATOM 2142 N N . THR A 1 259 ? -18.132 12.361 10.192 1.00 97.50 259 THR A N 1
ATOM 2143 C CA . THR A 1 259 ? -17.312 13.294 10.982 1.00 97.50 259 THR A CA 1
ATOM 2144 C C . THR A 1 259 ? -15.994 12.639 11.377 1.00 97.50 259 THR A C 1
ATOM 2146 O O . THR A 1 259 ? -14.923 13.220 11.201 1.00 97.50 259 THR A O 1
ATOM 2149 N N . GLN A 1 260 ? -16.055 11.400 11.863 1.00 97.31 260 GLN A N 1
ATOM 2150 C CA . GLN A 1 260 ? -14.882 10.602 12.209 1.00 97.31 260 GLN A CA 1
ATOM 2151 C C . GLN A 1 260 ? -14.048 10.271 10.966 1.00 97.31 260 GLN A C 1
ATOM 2153 O O . GLN A 1 260 ? -12.822 10.374 10.997 1.00 97.31 260 GLN A O 1
ATOM 2158 N N . ALA A 1 261 ? -14.689 9.915 9.850 1.00 97.81 261 ALA A N 1
ATOM 2159 C CA . ALA A 1 261 ? -13.994 9.660 8.592 1.00 97.81 261 ALA A CA 1
ATOM 2160 C C . ALA A 1 261 ? -13.303 10.923 8.044 1.00 97.81 261 ALA A C 1
ATOM 2162 O O . ALA A 1 261 ? -12.172 10.840 7.559 1.00 97.81 261 ALA A O 1
ATOM 2163 N N . GLU A 1 262 ? -13.934 12.094 8.167 1.00 97.94 262 GLU A N 1
ATOM 2164 C CA . GLU A 1 262 ? -13.337 13.383 7.801 1.00 97.94 262 GLU A CA 1
ATOM 2165 C C . GLU A 1 262 ? -12.154 13.732 8.707 1.00 97.94 262 GLU A C 1
ATOM 2167 O O . GLU A 1 262 ? -11.112 14.165 8.213 1.00 97.94 262 GLU A O 1
ATOM 2172 N N . GLN A 1 263 ? -12.250 13.458 10.009 1.00 97.44 263 GLN A N 1
ATOM 2173 C CA . GLN A 1 263 ? -11.125 13.615 10.928 1.00 97.44 263 GLN A CA 1
ATOM 2174 C C . GLN A 1 263 ? -9.940 12.722 10.524 1.00 97.44 263 GLN A C 1
ATOM 2176 O O . GLN A 1 263 ? -8.813 13.208 10.417 1.00 97.44 263 GLN A O 1
ATOM 2181 N N . VAL A 1 264 ? -10.178 11.437 10.231 1.00 97.69 264 VAL A N 1
ATOM 2182 C CA . VAL A 1 264 ? -9.132 10.524 9.733 1.00 97.69 264 VAL A CA 1
ATOM 2183 C C . VAL A 1 264 ? -8.539 11.042 8.421 1.00 97.69 264 VAL A C 1
ATOM 2185 O O . VAL A 1 264 ? -7.318 11.021 8.252 1.00 97.69 264 VAL A O 1
ATOM 2188 N N . ARG A 1 265 ? -9.362 11.550 7.494 1.00 97.25 265 ARG A N 1
ATOM 2189 C CA . ARG A 1 265 ? -8.894 12.139 6.227 1.00 97.25 265 ARG A CA 1
ATOM 2190 C C . ARG A 1 265 ? -7.976 13.341 6.459 1.00 97.25 265 ARG A C 1
ATOM 2192 O O . ARG A 1 265 ? -6.963 13.462 5.774 1.00 97.25 265 ARG A O 1
ATOM 2199 N N . GLN A 1 266 ? -8.325 14.226 7.392 1.00 96.69 266 GLN A N 1
ATOM 2200 C CA . GLN A 1 266 ? -7.520 15.402 7.729 1.00 96.69 266 GLN A CA 1
ATOM 2201 C C . GLN A 1 266 ? -6.186 14.997 8.362 1.00 96.69 266 GLN A C 1
ATOM 2203 O O . GLN A 1 266 ? -5.137 15.411 7.876 1.00 96.69 266 GLN A O 1
ATOM 2208 N N . LEU A 1 267 ? -6.210 14.117 9.367 1.00 96.31 267 LEU A N 1
ATOM 2209 C CA . LEU A 1 267 ? -5.006 13.644 10.063 1.00 96.31 267 LEU A CA 1
ATOM 2210 C C . LEU A 1 267 ? -4.074 12.819 9.164 1.00 96.31 267 LEU A C 1
ATOM 2212 O O . LEU A 1 267 ? -2.856 12.853 9.316 1.00 96.31 267 LEU A O 1
ATOM 2216 N N . SER A 1 268 ? -4.636 12.089 8.200 1.00 95.38 268 SER A N 1
ATOM 2217 C CA . SER A 1 268 ? -3.879 11.342 7.187 1.00 95.38 268 SER A CA 1
ATOM 2218 C C . SER A 1 268 ? -3.638 12.139 5.903 1.00 95.38 268 SER A C 1
ATOM 2220 O O . SER A 1 268 ? -3.258 11.566 4.878 1.00 95.38 268 SER A O 1
ATOM 2222 N N . SER A 1 269 ? -3.863 13.455 5.925 1.00 94.38 269 SER A N 1
ATOM 2223 C CA . SER A 1 269 ? -3.604 14.303 4.770 1.00 94.38 269 SER A CA 1
ATOM 2224 C C . SER A 1 269 ? -2.114 14.325 4.427 1.00 94.38 269 SER A C 1
ATOM 2226 O O . SER A 1 269 ? -1.238 14.030 5.241 1.00 94.38 269 SER A O 1
ATOM 2228 N N . GLN A 1 270 ? -1.812 14.693 3.185 1.00 88.81 270 GLN A N 1
ATOM 2229 C CA . GLN A 1 270 ? -0.436 14.836 2.720 1.00 88.81 270 GLN A CA 1
ATOM 2230 C C . GLN A 1 270 ? 0.359 15.838 3.573 1.00 88.81 270 GLN A C 1
ATOM 2232 O O . GLN A 1 270 ? 1.528 15.599 3.854 1.00 88.81 270 GLN A O 1
ATOM 2237 N N . GLU A 1 271 ? -0.274 16.938 3.980 1.00 91.19 271 GLU A N 1
ATOM 2238 C CA . GLU A 1 271 ? 0.319 17.957 4.848 1.00 91.19 271 GLU A CA 1
ATOM 2239 C C . GLU A 1 271 ? 0.613 17.391 6.240 1.00 91.19 271 GLU A C 1
ATOM 2241 O O . GLU A 1 271 ? 1.762 17.397 6.672 1.00 91.19 271 GLU A O 1
ATOM 2246 N N . SER A 1 272 ? -0.380 16.777 6.886 1.00 92.69 272 SER A N 1
ATOM 2247 C CA . SER A 1 272 ? -0.208 16.186 8.217 1.00 92.69 272 SER A CA 1
ATOM 2248 C C . SER A 1 272 ? 0.850 15.079 8.235 1.00 92.69 272 SER A C 1
ATOM 2250 O O . SER A 1 272 ? 1.698 15.040 9.125 1.00 92.69 272 SER A O 1
ATOM 2252 N N . MET A 1 273 ? 0.884 14.210 7.219 1.00 92.38 273 MET A N 1
ATOM 2253 C CA . MET A 1 273 ? 1.920 13.174 7.130 1.00 92.38 273 MET A CA 1
ATOM 2254 C C . MET A 1 273 ? 3.325 13.743 6.909 1.00 92.38 273 MET A C 1
ATOM 2256 O O . MET A 1 273 ? 4.290 13.139 7.370 1.00 92.38 273 MET A O 1
ATOM 2260 N N . ARG A 1 274 ? 3.463 14.896 6.246 1.00 88.50 274 ARG A N 1
ATOM 2261 C CA . ARG A 1 274 ? 4.757 15.588 6.122 1.00 88.50 274 ARG A CA 1
ATOM 2262 C C . ARG A 1 274 ? 5.221 16.175 7.434 1.00 88.50 274 ARG A C 1
ATOM 2264 O O . ARG A 1 274 ? 6.408 16.145 7.726 1.00 88.50 274 ARG A O 1
ATOM 2271 N N . GLU A 1 275 ? 4.308 16.698 8.240 1.00 91.19 275 GLU A N 1
ATOM 2272 C CA . GLU A 1 275 ? 4.670 17.144 9.581 1.00 91.19 275 GLU A CA 1
ATOM 2273 C C . GLU A 1 275 ? 5.184 15.981 10.432 1.00 91.19 275 GLU A C 1
ATOM 2275 O O . GLU A 1 275 ? 6.169 16.147 11.150 1.00 91.19 275 GLU A O 1
ATOM 2280 N N . LEU A 1 276 ? 4.559 14.802 10.326 1.00 91.25 276 LEU A N 1
ATOM 2281 C CA . LEU A 1 276 ? 5.039 13.579 10.978 1.00 91.25 276 LEU A CA 1
ATOM 2282 C C . LEU A 1 276 ? 6.400 13.124 10.427 1.00 91.25 276 LEU A C 1
ATOM 2284 O O . LEU A 1 276 ? 7.244 12.669 11.196 1.00 91.25 276 LEU A O 1
ATOM 2288 N N . GLU A 1 277 ? 6.616 13.248 9.116 1.00 88.25 277 GLU A N 1
ATOM 2289 C CA . GLU A 1 277 ? 7.879 12.920 8.442 1.00 88.25 277 GLU A CA 1
ATOM 2290 C C . GLU A 1 277 ? 9.017 13.844 8.881 1.00 88.25 277 GLU A C 1
ATOM 2292 O O . GLU A 1 277 ? 10.072 13.376 9.290 1.00 88.25 277 GLU A O 1
ATOM 2297 N N . ASN A 1 278 ? 8.785 15.157 8.876 1.00 87.69 278 ASN A N 1
ATOM 2298 C CA . ASN A 1 278 ? 9.783 16.166 9.234 1.00 87.69 278 ASN A CA 1
ATOM 2299 C C . ASN A 1 278 ? 10.206 16.092 10.707 1.00 87.69 278 ASN A C 1
ATOM 2301 O O . ASN A 1 278 ? 11.297 16.535 11.064 1.00 87.69 278 ASN A O 1
ATOM 2305 N N . LYS A 1 279 ? 9.337 15.558 11.571 1.00 87.19 279 LYS A N 1
ATOM 2306 C CA . LYS A 1 279 ? 9.641 15.303 12.985 1.00 87.19 279 LYS A CA 1
ATOM 2307 C C . LYS A 1 279 ? 10.430 14.008 13.193 1.00 87.19 279 LYS A C 1
ATOM 2309 O O . LYS A 1 279 ? 10.914 13.787 14.301 1.00 87.19 279 LYS A O 1
ATOM 2314 N N . ASP A 1 280 ? 10.560 13.159 12.174 1.00 80.88 280 ASP A N 1
ATOM 2315 C CA . ASP A 1 280 ? 11.293 11.902 12.263 1.00 80.88 280 ASP A CA 1
ATOM 2316 C C . ASP A 1 280 ? 12.792 12.119 11.976 1.00 80.88 280 ASP A C 1
ATOM 2318 O O . ASP A 1 280 ? 13.188 12.347 10.827 1.00 80.88 280 ASP A O 1
ATOM 2322 N N . PRO A 1 281 ? 13.670 12.012 12.991 1.00 74.56 281 PRO A N 1
ATOM 2323 C CA . PRO A 1 281 ? 15.101 12.233 12.808 1.00 74.56 281 PRO A CA 1
ATOM 2324 C C . PRO A 1 281 ? 15.759 11.188 11.892 1.00 74.56 281 PRO A C 1
ATOM 2326 O O . PRO A 1 281 ? 16.870 11.416 11.417 1.00 74.56 281 PRO A O 1
ATOM 2329 N N . HIS A 1 282 ? 15.106 10.049 11.635 1.00 68.56 282 HIS A N 1
ATOM 2330 C CA . HIS A 1 282 ? 15.619 9.010 10.740 1.00 68.56 282 HIS A CA 1
ATOM 2331 C C . HIS A 1 282 ? 15.284 9.257 9.265 1.00 68.56 282 HIS A C 1
ATOM 2333 O O . HIS A 1 282 ? 15.846 8.580 8.405 1.00 68.56 282 HIS A O 1
ATOM 2339 N N . LEU A 1 283 ? 14.392 10.207 8.967 1.00 68.75 283 LEU A N 1
ATOM 2340 C CA . LEU A 1 283 ? 13.941 10.526 7.608 1.00 68.75 283 LEU A CA 1
ATOM 2341 C C . LEU A 1 283 ? 14.495 11.866 7.097 1.00 68.75 283 LEU A C 1
ATOM 2343 O O . LEU A 1 283 ? 14.093 12.344 6.039 1.00 68.75 283 LEU A O 1
ATOM 2347 N N . VAL A 1 284 ? 15.448 12.474 7.811 1.00 61.03 284 VAL A N 1
ATOM 2348 C CA . VAL A 1 284 ? 16.057 13.754 7.420 1.00 61.03 284 VAL A CA 1
ATOM 2349 C C . VAL A 1 284 ? 16.690 13.646 6.026 1.00 61.03 284 VAL A C 1
ATOM 2351 O O . VAL A 1 284 ? 17.614 12.867 5.807 1.00 61.03 284 VAL A O 1
ATOM 2354 N N . GLY A 1 285 ? 16.193 14.455 5.084 1.00 60.50 285 GLY A N 1
ATOM 2355 C CA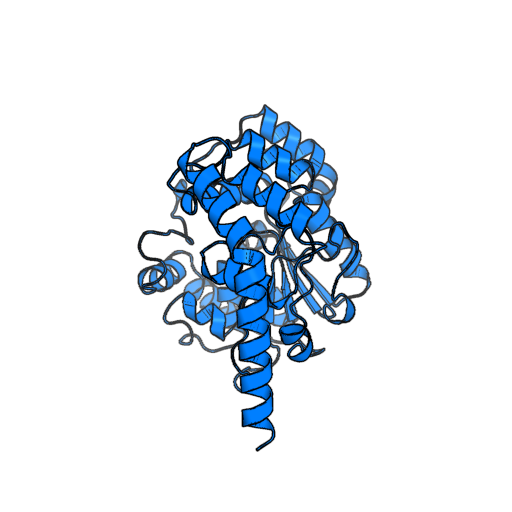 . GLY A 1 285 ? 16.652 14.482 3.688 1.00 60.50 285 GLY A CA 1
ATOM 2356 C C . GLY A 1 285 ? 15.987 13.451 2.768 1.00 60.50 285 GLY A C 1
ATOM 2357 O O . GLY A 1 285 ? 16.330 13.388 1.587 1.00 60.50 285 GLY A O 1
ATOM 2358 N N . TYR A 1 286 ? 15.036 12.666 3.279 1.00 64.44 286 TYR A N 1
ATOM 2359 C CA . TYR A 1 286 ? 14.303 11.657 2.527 1.00 64.44 286 TYR A CA 1
ATOM 2360 C C . TYR A 1 286 ? 12.806 11.989 2.479 1.00 64.44 286 TYR A C 1
ATOM 2362 O O . TYR A 1 286 ? 12.138 12.064 3.501 1.00 64.44 286 TYR A O 1
ATOM 2370 N N . GLU A 1 287 ? 12.270 12.163 1.269 1.00 68.75 287 GLU A N 1
ATOM 2371 C CA . GLU A 1 287 ? 10.860 12.504 1.051 1.00 68.75 287 GLU A CA 1
ATOM 2372 C C . GLU A 1 287 ? 10.044 11.252 0.679 1.00 68.75 287 GLU A C 1
ATOM 2374 O O . GLU A 1 287 ? 9.884 10.890 -0.499 1.00 68.75 287 GLU A O 1
ATOM 2379 N N . ILE A 1 288 ? 9.491 10.576 1.687 1.00 72.56 288 ILE A N 1
ATOM 2380 C CA . ILE A 1 288 ? 8.442 9.563 1.515 1.00 72.56 288 ILE A CA 1
ATOM 2381 C C . ILE A 1 288 ? 7.174 10.246 1.003 1.00 72.56 288 ILE A C 1
ATOM 2383 O O . ILE A 1 288 ? 6.547 9.738 0.062 1.00 72.56 288 ILE A O 1
ATOM 2387 N N . ILE A 1 289 ? 6.808 11.398 1.578 1.00 75.44 289 ILE A N 1
ATOM 2388 C CA . ILE A 1 289 ? 5.593 12.140 1.223 1.00 75.44 289 ILE A CA 1
ATOM 2389 C C . ILE A 1 289 ? 5.921 13.298 0.260 1.00 75.44 289 ILE A C 1
ATOM 2391 O O . ILE A 1 289 ? 6.183 14.431 0.658 1.00 75.44 289 ILE A O 1
ATOM 2395 N N . ARG A 1 290 ? 5.851 13.037 -1.050 1.00 66.88 290 ARG A N 1
ATOM 2396 C CA . ARG A 1 290 ? 6.146 14.018 -2.131 1.00 66.88 290 ARG A CA 1
ATOM 2397 C C . ARG A 1 290 ? 5.081 15.118 -2.272 1.00 66.88 290 ARG A C 1
ATOM 2399 O O . ARG A 1 290 ? 3.926 14.833 -1.968 1.00 66.88 290 ARG A O 1
ATOM 2406 N N . SER A 1 291 ? 5.423 16.332 -2.746 1.00 46.53 291 SER A N 1
ATOM 2407 C CA . SER A 1 291 ? 4.525 17.520 -2.820 1.00 46.53 291 SER A CA 1
ATOM 2408 C C . SER A 1 291 ? 3.714 17.565 -4.111 1.00 46.53 291 SER A C 1
ATOM 2410 O O . SER A 1 291 ? 4.159 17.021 -5.107 1.00 46.53 291 SER A O 1
ATOM 2412 N N . GLY A 1 292 ? 2.589 18.296 -4.128 1.00 50.12 292 GLY A N 1
ATOM 2413 C CA . GLY A 1 292 ? 2.002 18.949 -5.321 1.00 50.12 292 GLY A CA 1
ATOM 2414 C C . GLY A 1 292 ? 2.275 18.340 -6.714 1.00 50.12 292 GLY A C 1
ATOM 2415 O O . GLY A 1 292 ? 2.054 17.151 -6.946 1.00 50.12 292 GLY A O 1
ATOM 2416 N N . ASP A 1 293 ? 2.729 19.177 -7.654 1.00 36.06 293 ASP A N 1
ATOM 2417 C CA . ASP A 1 293 ? 3.112 18.803 -9.033 1.00 36.06 293 ASP A CA 1
ATOM 2418 C C . ASP A 1 293 ? 4.381 17.901 -9.073 1.00 36.06 293 ASP A C 1
ATOM 2420 O O . ASP A 1 293 ? 4.703 17.289 -10.090 1.00 36.06 293 ASP A O 1
ATOM 2424 N N . GLU A 1 294 ? 5.050 17.720 -7.925 1.00 42.50 294 GLU A N 1
ATOM 2425 C CA . GLU A 1 294 ? 6.177 16.799 -7.668 1.00 42.50 294 GLU A CA 1
ATOM 2426 C C . GLU A 1 294 ? 5.719 15.356 -7.366 1.00 42.50 294 GLU A C 1
ATOM 2428 O O . GLU A 1 294 ? 6.525 14.453 -7.128 1.00 42.50 294 GLU A O 1
ATOM 2433 N N . ARG A 1 295 ? 4.407 15.077 -7.453 1.00 48.56 295 ARG A N 1
ATOM 2434 C CA . ARG A 1 295 ? 3.909 13.708 -7.693 1.00 48.56 295 ARG A CA 1
ATOM 2435 C C . ARG A 1 295 ? 4.419 13.147 -9.025 1.00 48.56 295 ARG A C 1
ATOM 2437 O O . ARG A 1 295 ? 4.333 11.933 -9.237 1.00 48.56 295 ARG A O 1
ATOM 2444 N N . LYS A 1 296 ? 4.922 14.003 -9.924 1.00 47.97 296 LYS A N 1
ATOM 2445 C CA . LYS A 1 296 ? 5.736 13.591 -11.068 1.00 47.97 296 LYS A CA 1
ATOM 2446 C C . LYS A 1 296 ? 7.029 12.993 -10.531 1.00 47.97 296 LYS A C 1
ATOM 2448 O O . LYS A 1 296 ? 7.803 13.631 -9.830 1.00 47.97 296 LYS A O 1
ATOM 2453 N N . THR A 1 297 ? 7.215 11.719 -10.818 1.00 54.19 297 THR A N 1
ATOM 2454 C CA . THR A 1 297 ? 8.470 11.026 -10.560 1.00 54.19 297 THR A CA 1
ATOM 2455 C C . THR A 1 297 ? 9.618 11.767 -11.230 1.00 54.19 297 THR A C 1
ATOM 2457 O O . THR A 1 297 ? 9.419 12.368 -12.285 1.00 54.19 297 THR A O 1
ATOM 2460 N N . LYS A 1 298 ? 10.812 11.744 -10.622 1.00 65.38 298 LYS A N 1
ATOM 2461 C CA . LYS A 1 298 ? 11.986 12.413 -11.219 1.00 65.38 298 LYS A CA 1
ATOM 2462 C C . LYS A 1 298 ? 12.319 11.800 -12.580 1.00 65.38 298 LYS A C 1
ATOM 2464 O O . LYS A 1 298 ? 12.868 12.467 -13.448 1.00 65.38 298 LYS A O 1
ATOM 2469 N N . GLN A 1 299 ? 11.938 10.537 -12.758 1.00 72.31 299 GLN A N 1
ATOM 2470 C CA . GLN A 1 299 ? 12.017 9.817 -14.016 1.00 72.31 299 GLN A CA 1
ATOM 2471 C C . GLN A 1 299 ? 10.711 9.856 -14.802 1.00 72.31 299 GLN A C 1
ATOM 2473 O O . GLN A 1 299 ? 9.619 9.742 -14.240 1.00 72.31 299 GLN A O 1
ATOM 2478 N N . THR A 1 300 ? 10.840 9.920 -16.123 1.00 77.00 300 THR A N 1
ATOM 2479 C CA . THR A 1 300 ? 9.728 9.746 -17.060 1.00 77.00 300 THR A CA 1
ATOM 2480 C C . THR A 1 300 ? 9.898 8.411 -17.772 1.00 77.00 300 THR A C 1
ATOM 2482 O O . THR A 1 300 ? 10.979 8.111 -18.266 1.00 77.00 300 THR A O 1
ATOM 2485 N N . LEU A 1 301 ? 8.835 7.605 -17.824 1.00 88.00 301 LEU A N 1
ATOM 2486 C CA . LEU A 1 301 ? 8.795 6.444 -18.712 1.00 88.00 301 LEU A CA 1
ATOM 2487 C C . LEU A 1 301 ? 8.607 6.951 -20.139 1.00 88.00 301 LEU A C 1
ATOM 2489 O O . LEU A 1 301 ? 7.636 7.667 -20.406 1.00 88.00 301 LEU A O 1
ATOM 2493 N N . ASP A 1 302 ? 9.506 6.574 -21.042 1.00 91.62 302 ASP A N 1
ATOM 2494 C CA . ASP A 1 302 ? 9.263 6.765 -22.466 1.00 91.62 302 ASP A CA 1
ATOM 2495 C C . ASP A 1 302 ? 8.092 5.885 -22.942 1.00 91.62 302 ASP A C 1
ATOM 2497 O O . ASP A 1 302 ? 7.600 4.995 -22.234 1.00 91.62 302 ASP A O 1
ATOM 2501 N N . ASP A 1 303 ? 7.597 6.160 -24.145 1.00 92.94 303 ASP A N 1
ATOM 2502 C CA . ASP A 1 303 ? 6.421 5.461 -24.657 1.00 92.94 303 ASP A CA 1
ATOM 2503 C C . ASP A 1 303 ? 6.701 3.984 -24.968 1.00 92.94 303 ASP A C 1
ATOM 2505 O O . ASP A 1 303 ? 5.786 3.163 -24.881 1.00 92.94 303 ASP A O 1
ATOM 2509 N N . ALA A 1 304 ? 7.954 3.616 -25.254 1.00 94.81 304 ALA A N 1
ATOM 2510 C CA . ALA A 1 304 ? 8.336 2.225 -25.472 1.00 94.81 304 ALA A CA 1
ATOM 2511 C C . ALA A 1 304 ? 8.231 1.414 -24.169 1.00 94.81 304 ALA A C 1
ATOM 2513 O O . ALA A 1 304 ? 7.599 0.354 -24.151 1.00 94.81 304 ALA A O 1
ATOM 2514 N N . LEU A 1 305 ? 8.762 1.937 -23.062 1.00 94.50 305 LEU A N 1
ATOM 2515 C CA . LEU A 1 305 ? 8.656 1.338 -21.733 1.00 94.50 305 LEU A CA 1
ATOM 2516 C C . LEU A 1 305 ? 7.207 1.300 -21.248 1.00 94.50 305 LEU A C 1
ATOM 2518 O O . LEU A 1 305 ? 6.775 0.271 -20.729 1.00 94.50 305 LEU A O 1
ATOM 2522 N N . LYS A 1 306 ? 6.419 2.366 -21.459 1.00 95.06 306 LYS A N 1
ATOM 2523 C CA . LYS A 1 306 ? 4.977 2.340 -21.143 1.00 95.06 306 LYS A CA 1
ATOM 2524 C C . LYS A 1 306 ? 4.265 1.220 -21.891 1.00 95.06 306 LYS A C 1
ATOM 2526 O O . LYS A 1 306 ? 3.512 0.473 -21.275 1.00 95.06 306 LYS A O 1
ATOM 2531 N N . GLN A 1 307 ? 4.522 1.061 -23.191 1.00 95.88 307 GLN A N 1
ATOM 2532 C CA . GLN A 1 307 ? 3.917 -0.016 -23.978 1.00 95.88 307 GLN A CA 1
ATOM 2533 C C . GLN A 1 307 ? 4.336 -1.405 -23.486 1.00 95.88 307 GLN A C 1
ATOM 2535 O O . GLN A 1 307 ? 3.496 -2.302 -23.443 1.00 95.88 307 GLN A O 1
ATOM 2540 N N . GLN A 1 308 ? 5.601 -1.596 -23.104 1.00 96.69 308 GLN A N 1
ATOM 2541 C CA . GLN A 1 308 ? 6.065 -2.862 -22.529 1.00 96.69 308 GLN A CA 1
ATOM 2542 C C . GLN A 1 308 ? 5.363 -3.168 -21.203 1.00 96.69 308 GLN A C 1
ATOM 2544 O O . GLN A 1 308 ? 4.808 -4.256 -21.049 1.00 96.69 308 GLN A O 1
ATOM 2549 N N . ILE A 1 309 ? 5.311 -2.191 -20.290 1.00 96.94 309 ILE A N 1
ATOM 2550 C CA . ILE A 1 309 ? 4.610 -2.324 -19.007 1.00 96.94 309 ILE A CA 1
ATOM 2551 C C . ILE A 1 309 ? 3.122 -2.600 -19.237 1.00 96.94 309 ILE A C 1
ATOM 2553 O O . ILE A 1 309 ? 2.577 -3.497 -18.607 1.00 96.94 309 ILE A O 1
ATOM 2557 N N . TYR A 1 310 ? 2.466 -1.887 -20.158 1.00 96.62 310 TYR A N 1
ATOM 2558 C CA . TYR A 1 310 ? 1.056 -2.114 -20.477 1.00 96.62 310 TYR A CA 1
ATOM 2559 C C . TYR A 1 310 ? 0.802 -3.536 -20.970 1.00 96.62 310 TYR A C 1
ATOM 2561 O O . TYR A 1 310 ? -0.091 -4.201 -20.460 1.00 96.62 310 TYR A O 1
ATOM 2569 N N . ARG A 1 311 ? 1.588 -4.019 -21.943 1.00 96.75 311 ARG A N 1
ATOM 2570 C CA . ARG A 1 311 ? 1.422 -5.374 -22.495 1.00 96.75 311 ARG A CA 1
ATOM 2571 C C . ARG A 1 311 ? 1.552 -6.440 -21.414 1.00 96.75 311 ARG A C 1
ATOM 2573 O O . ARG A 1 311 ? 0.769 -7.381 -21.408 1.00 96.75 311 ARG A O 1
ATOM 2580 N N . TYR A 1 312 ? 2.515 -6.270 -20.517 1.00 97.12 312 TYR A N 1
ATOM 2581 C CA . TYR A 1 312 ? 2.754 -7.187 -19.410 1.00 97.12 312 TYR A CA 1
ATOM 2582 C C . TYR A 1 312 ? 1.670 -7.097 -18.317 1.00 97.12 312 TYR A C 1
ATOM 2584 O O . TYR A 1 312 ? 1.189 -8.124 -17.857 1.00 97.12 312 TYR A O 1
ATOM 2592 N N . CYS A 1 313 ? 1.219 -5.894 -17.947 1.00 96.94 313 CYS A N 1
ATOM 2593 C CA . CYS A 1 313 ? 0.226 -5.683 -16.884 1.00 96.94 313 CYS A CA 1
ATOM 2594 C C . CYS A 1 313 ? -1.237 -5.756 -17.355 1.00 96.94 313 CYS A C 1
ATOM 2596 O O . CYS A 1 313 ? -2.131 -5.502 -16.546 1.00 96.94 313 CYS A O 1
ATOM 2598 N N . LYS A 1 314 ? -1.500 -6.006 -18.645 1.00 96.31 314 LYS A N 1
ATOM 2599 C CA . LYS A 1 314 ? -2.798 -5.727 -19.279 1.00 96.31 314 LYS A CA 1
ATOM 2600 C C . LYS A 1 314 ? -3.983 -6.352 -18.546 1.00 96.31 314 LYS A C 1
ATOM 2602 O O . LYS A 1 314 ? -4.955 -5.652 -18.292 1.00 96.31 314 LYS A O 1
ATOM 2607 N N . GLU A 1 315 ? -3.900 -7.634 -18.208 1.00 96.44 315 GLU A N 1
ATOM 2608 C CA . GLU A 1 315 ? -4.991 -8.358 -17.544 1.00 96.44 315 GLU A CA 1
ATOM 2609 C C . GLU A 1 315 ? -5.354 -7.699 -16.206 1.00 96.44 315 GLU A C 1
ATOM 2611 O O . GLU A 1 315 ? -6.492 -7.285 -16.001 1.00 96.44 315 GLU A O 1
ATOM 2616 N N . GLN A 1 316 ? -4.361 -7.491 -15.338 1.00 96.88 316 GLN A N 1
ATOM 2617 C CA . GLN A 1 316 ? -4.571 -6.870 -14.030 1.00 96.88 316 GLN A CA 1
ATOM 2618 C C . GLN A 1 316 ? -4.963 -5.392 -14.164 1.00 96.88 316 GLN A C 1
ATOM 2620 O O . GLN A 1 316 ? -5.692 -4.865 -13.330 1.00 96.88 316 GLN A O 1
ATOM 2625 N N . MET A 1 317 ? -4.503 -4.692 -15.202 1.00 96.38 317 MET A N 1
ATOM 2626 C CA . MET A 1 317 ? -4.976 -3.337 -15.478 1.00 96.38 317 MET A CA 1
ATOM 2627 C C . MET A 1 317 ? -6.463 -3.332 -15.828 1.00 96.38 317 MET A C 1
ATOM 2629 O O . MET A 1 317 ? -7.205 -2.565 -15.221 1.00 96.38 317 MET A O 1
ATOM 2633 N N . ASP A 1 318 ? -6.905 -4.205 -16.730 1.00 95.12 318 ASP A N 1
ATOM 2634 C CA . ASP A 1 318 ? -8.312 -4.308 -17.121 1.00 95.12 318 ASP A CA 1
ATOM 2635 C C . ASP A 1 318 ? -9.194 -4.685 -15.911 1.00 95.12 318 ASP A C 1
ATOM 2637 O O . ASP A 1 318 ? -10.221 -4.046 -15.677 1.00 95.12 318 ASP A O 1
ATOM 2641 N N . ASP A 1 319 ? -8.755 -5.641 -15.084 1.00 94.31 319 ASP A N 1
ATOM 2642 C CA . ASP A 1 319 ? -9.474 -6.093 -13.881 1.00 94.31 319 ASP A CA 1
ATOM 2643 C C . ASP A 1 319 ? -9.741 -4.977 -12.865 1.00 94.31 319 ASP A C 1
ATOM 2645 O O . ASP A 1 319 ? -10.772 -4.964 -12.190 1.00 94.31 319 ASP A O 1
ATOM 2649 N N . PHE A 1 320 ? -8.790 -4.051 -12.733 1.00 94.62 320 PHE A N 1
ATOM 2650 C CA . PHE A 1 320 ? -8.871 -2.924 -11.806 1.00 94.62 320 PHE A CA 1
ATOM 2651 C C . PHE A 1 320 ? -9.204 -1.606 -12.513 1.00 94.62 320 PHE A C 1
ATOM 2653 O O . PHE A 1 320 ? -9.144 -0.544 -11.890 1.00 94.62 320 PHE A O 1
ATOM 2660 N N . GLY A 1 321 ? -9.584 -1.650 -13.793 1.00 94.88 321 GLY A N 1
ATOM 2661 C CA . GLY A 1 321 ? -10.009 -0.481 -14.555 1.00 94.88 321 GLY A CA 1
ATOM 2662 C C . GLY A 1 321 ? -8.917 0.577 -14.748 1.00 94.88 321 GLY A C 1
ATOM 2663 O O . GLY A 1 321 ? -9.211 1.773 -14.738 1.00 94.88 321 GLY A O 1
ATOM 2664 N N . TYR A 1 322 ? -7.658 0.161 -14.874 1.00 94.88 322 TYR A N 1
ATOM 2665 C CA . TYR A 1 322 ? -6.523 1.016 -15.215 1.00 94.88 322 TYR A CA 1
ATOM 2666 C C . TYR A 1 322 ? -6.368 1.146 -16.732 1.00 94.88 322 TYR A C 1
ATOM 2668 O O . TYR A 1 322 ? -6.431 0.159 -17.462 1.00 94.88 322 TYR A O 1
ATOM 2676 N N . LEU A 1 323 ? -6.126 2.368 -17.207 1.00 90.06 323 LEU A N 1
ATOM 2677 C CA . LEU A 1 323 ? -6.040 2.692 -18.629 1.00 90.06 323 LEU A CA 1
ATOM 2678 C C . LEU A 1 323 ? -4.583 2.933 -19.069 1.00 90.06 323 LEU A C 1
ATOM 2680 O O . LEU A 1 323 ? -3.763 3.417 -18.288 1.00 90.06 323 LEU A O 1
ATOM 2684 N N . PRO A 1 324 ? -4.223 2.623 -20.331 1.00 84.75 324 PRO A N 1
ATOM 2685 C CA . PRO A 1 324 ? -2.848 2.738 -20.831 1.00 84.75 324 PRO A CA 1
ATOM 2686 C C . PRO A 1 324 ? -2.310 4.175 -20.888 1.00 84.75 324 PRO A C 1
ATOM 2688 O O . PRO A 1 324 ? -1.104 4.354 -21.056 1.00 84.75 324 PRO A O 1
ATOM 2691 N N . ASP A 1 325 ? -3.168 5.185 -20.743 1.00 83.19 325 ASP A N 1
ATOM 2692 C CA . ASP A 1 325 ? -2.807 6.603 -20.652 1.00 83.19 325 ASP A CA 1
ATOM 2693 C C . ASP A 1 325 ? -2.427 7.043 -19.222 1.00 83.19 325 ASP A C 1
ATOM 2695 O O . ASP A 1 325 ? -2.044 8.193 -18.999 1.00 83.19 325 ASP A O 1
ATOM 2699 N N . GLY A 1 326 ? -2.479 6.126 -18.249 1.00 77.81 326 GLY A N 1
ATOM 2700 C CA . GLY A 1 326 ? -2.183 6.410 -16.848 1.00 77.81 326 GLY A CA 1
ATOM 2701 C C . GLY A 1 326 ? -3.398 6.823 -16.016 1.00 77.81 326 GLY A C 1
ATOM 2702 O O . GLY A 1 326 ? -3.215 7.175 -14.846 1.00 77.81 326 GLY A O 1
ATOM 2703 N N . THR A 1 327 ? -4.602 6.820 -16.595 1.00 80.25 327 THR A N 1
ATOM 2704 C CA . THR A 1 327 ? -5.858 7.143 -15.907 1.00 80.25 327 THR A CA 1
ATOM 2705 C C . THR A 1 327 ? -6.586 5.880 -15.427 1.00 80.25 327 THR A C 1
ATOM 2707 O O . THR A 1 327 ? -6.103 4.755 -15.585 1.00 80.25 327 THR A O 1
ATOM 2710 N N . THR A 1 328 ? -7.733 6.052 -14.770 1.00 81.44 328 THR A N 1
ATOM 2711 C CA . THR A 1 328 ? -8.593 4.948 -14.326 1.00 81.44 328 THR A CA 1
ATOM 2712 C C . THR A 1 328 ? -10.007 5.181 -14.837 1.00 81.44 328 THR A C 1
ATOM 2714 O O . THR A 1 328 ? -10.454 6.328 -14.867 1.00 81.44 328 THR A O 1
ATOM 2717 N N . VAL A 1 329 ? -10.745 4.118 -15.158 1.00 74.38 329 VAL A N 1
ATOM 2718 C CA . VAL A 1 329 ? -12.198 4.221 -15.357 1.00 74.38 329 VAL A CA 1
ATOM 2719 C C . VAL A 1 329 ? -12.854 4.706 -14.059 1.00 74.38 329 VAL A C 1
ATOM 2721 O O . VAL A 1 329 ? -12.391 4.358 -12.962 1.00 74.38 329 VAL A O 1
ATOM 2724 N N . ASN A 1 330 ? -13.868 5.562 -14.202 1.00 58.59 330 ASN A N 1
ATOM 2725 C CA . ASN A 1 330 ? -14.602 6.149 -13.080 1.00 58.59 330 ASN A CA 1
ATOM 2726 C C . ASN A 1 330 ? -15.420 5.113 -12.318 1.00 58.59 330 ASN A C 1
ATOM 2728 O O . ASN A 1 330 ? -16.029 4.247 -12.986 1.00 58.59 330 ASN A O 1
#

Mean predicted aligned error: 13.2 Å

Foldseek 3Di:
DVVVVVVVVVVVVVVVVCVVCVVVVVVVVVCVVVVVDDPVRVLVVVVVCVVPDDPVVVVVVCVVVCVLSVQQPDPELPPVVLVVADLQEEEEEEAAQLCVLLVLLLVQVLQHPLPQFLASCSSCVQANESSDDRDPDPPYDPPGYYYYHAALQDPVRDYPLSSNQHYEYRDEFPQLRLLSVVLVVCVVCVVDDDDSVVSLVCQLVLNDRRGHRQSRLVRVVVSVVRHHYHYDYPVVCVVPVLVVSQVVSVSRVHHDDSVSSVSSCVCSDLVNNVSNQVSDPVQVPHCPRADDVRSPRPDDDDPVSLVSSCVSNVVVCVVQQHDSVRDGDD

Secondary structure (DSSP, 8-state):
-HHHHHHHHHHHHHHHHHHHHHHHHHHHHHHHHTT-S-HHHHHHHHHHHGGGS-HHHHHHHIIIIITTGGGTT-----HHHHTT--TT-EEEEESTTSSHHHHHHHHHHHHS-TT--SSGGGHHHHS-BTTSPPPP-S-PPSSPEEEE---SS-TT----GGG-SEEEEEE--HHHHHHHHHHHHHHH-TT----HHHHHHHHHTT-STT--HHHHHHHHHHHGGGSEEEEEEHHHHHHSHHHHHHHHHHHTT----HHHHHHHHHHTSHHHHHHHHHT-TTSTT--SS--GGGGS-SS---HHHHHHHHHHHHHHHHHTTB-TTS-B--

Sequence (330 aa):
MFKYIRNRLINALMSRLMLSLKPIQDDISSLKANQELNQIQIIQMLQAMSEYIHPALLNQFSNMGLGKAQHMGEVVISPNYAKQLHPDDVFLVSYPRSGNTWMRTIIAYILYSADILTTLKDLEVYVPDLHYDLPHHDRYSQPRVLKTHEPYFNRQGATNRQLYNKWIYVIRHPYKTLTSYYDFEAFHHPDGFMPISDFVQQVLNNAYQFGGWAEHVQSWRQAATSAQALFVRYEDLQRAPIVHIQRIAQFLGRIIDDTQAEQVRQLSSQESMRELENKDPHLVGYEIIRSGDERKTKQTLDDALKQQIYRYCKEQMDDFGYLPDGTTVN

Solvent-accessible surface area (backbone atoms only — not comparable to full-atom values): 19111 Å² total; per-residue (Å²): 112,69,71,59,54,52,50,51,51,51,51,54,52,48,53,52,51,50,66,71,43,45,64,58,53,52,49,54,52,51,42,54,74,66,69,78,53,54,75,66,56,52,50,53,51,51,58,74,45,51,88,78,55,64,76,76,56,59,60,59,49,38,75,72,77,46,60,75,69,60,44,80,83,62,73,61,69,50,78,77,52,61,74,71,62,50,80,73,34,31,35,40,35,33,58,71,61,28,49,60,70,55,52,43,46,41,51,39,43,68,75,48,60,92,79,70,64,73,27,56,70,44,40,54,69,66,37,26,48,70,91,51,88,76,69,91,84,86,83,71,62,85,63,46,42,38,28,44,51,76,38,60,50,45,98,81,66,59,56,77,62,93,50,61,45,28,36,37,39,38,41,45,62,63,71,65,17,52,41,46,38,49,55,51,52,36,66,76,27,82,94,60,57,78,56,71,68,58,53,48,50,32,25,76,68,45,66,36,72,59,38,13,72,50,59,30,53,48,32,46,57,67,48,42,82,80,30,53,63,42,81,42,52,44,66,51,41,69,74,42,42,51,66,45,48,39,51,52,30,47,74,63,75,37,89,64,56,71,68,57,26,46,49,38,51,54,62,45,25,73,66,46,48,38,57,19,38,74,61,23,84,90,38,73,96,55,75,87,72,64,53,84,85,55,69,54,48,96,64,78,79,52,72,68,57,48,51,52,52,42,68,69,31,41,69,64,27,57,76,71,36,45,42,95,89,77,51,64,69,131

pLDDT: mean 75.41, std 22.24, range [25.62, 98.56]